Protein AF-0000000071071431 (afdb_homodimer)

Sequence (238 aa):
MAAQGVHSCQFEVFGRVHGVNFRRHTLRKARILGLRGWCMNSGRGTVKGYIEGRPAEMDVMKEWLRTTGSPLSSIEKVQFSAQRERDRYGYANFHIKPDPHEKRPVHEGLASSSSHNGSMAAQGVHSCQFEVFGRVHGVNFRRHTLRKARILGLRGWCMNSGRGTVKGYIEGRPAEMDVMKEWLRTTGSPLSSIEKVQFSAQRERDRYGYANFHIKPDPHEKRPVHEGLASSSSHNGS

Radius of gyration: 23.56 Å; Cα contacts (8 Å, |Δi|>4): 501; chains: 2; bounding box: 39×96×46 Å

Foldseek 3Di:
DQPQFKKKKKKKWDFQQPPQCQQVVLQVLCVVLVWAWEWEDEPVNIIIIMIMDGPVSVVVSVVCSAPPGGPPTDTPGMDMDDMDTDPDDPGPHYYYDYYDPDPDPPPPPPPPPPPPPPD/DQPQFKKKKKKKWDFQQPPQCQQVVLQVLCVVLVWAWEWEDEPVNIIIIMIMDGPVSVVVSVVCSAPPGGPPTDTPGMDMDDMDTDRDDPGPHYYYDYYDPDPPPPPPPPPPPPPPPPD

Solvent-accessible surface area (backbone atoms only — not comparable to full-atom values): 13272 Å² total; per-residue (Å²): 122,73,70,82,48,34,29,33,34,39,38,37,40,36,13,22,48,52,77,32,58,30,66,59,46,50,46,53,53,31,53,76,57,63,29,20,34,34,34,28,52,42,63,59,25,29,38,34,34,36,42,34,31,43,55,70,49,47,52,52,48,53,49,37,63,57,71,56,69,20,89,73,29,36,71,70,47,62,47,68,51,75,75,40,82,39,96,58,82,92,48,94,48,54,44,80,50,80,57,65,80,66,82,48,74,76,72,74,71,80,72,76,73,78,76,75,74,80,120,123,72,71,81,47,33,30,33,35,40,39,37,40,34,12,23,46,52,76,33,58,31,66,60,45,50,45,53,52,32,53,77,57,63,30,22,33,35,34,30,50,42,61,59,26,28,38,34,36,37,42,34,30,43,53,69,47,47,52,51,48,53,50,38,62,57,70,57,68,20,87,74,30,36,69,71,48,63,48,67,50,76,75,39,83,40,96,57,82,93,48,93,47,56,46,79,49,80,57,66,80,65,82,50,74,75,73,73,71,80,73,78,76,76,76,76,74,79,120

Organism: Drosophila erecta (NCBI:txid7220)

Nearest PDB structures (foldseek):
  6cbu-assembly1_A  TM=9.840E-01  e=1.676E-13  Homo sapiens
  2vh7-assembly1_A  TM=9.986E-01  e=3.597E-13  Homo sapiens
  3toq-assembly1_A  TM=9.893E-01  e=2.304E-13  Homo sapiens
  2acy-assembly1_A  TM=9.682E-01  e=2.162E-13  Bos taurus
  2w4c-assembly1_A  TM=9.967E-01  e=8.227E-13  Homo sapiens

InterPro domains:
  IPR001792 Acylphosphatase-like domain [PF00708] (9-96)
  IPR001792 Acylphosphatase-like domain [PS51160] (8-98)
  IPR017968 Acylphosphatase, conserved site [PS00151] (37-53)
  IPR020456 Acylphosphatase [PR00112] (8-23)
  IPR020456 Acylphosphatase [PR00112] (29-54)
  IPR020456 Acylphosphatase [PR00112] (64-84)
  IPR020456 Acylphosphatase [PTHR10029] (2-97)
  IPR036046 Acylphosphatase-like domain superfamily [SSF54975] (5-97)

Secondary structure (DSSP, 8-state):
----SEEEEEEEEEEE-SSS-HHHHHHHHHHHHT-EEEEEE-TTS-EEEEEEE-HHHHHHHHHHHHHT-STT-EEEEEEEPPPEEESS-S-SSEEEPPPP-------------------/----SEEEEEEEEEEE-SSS-HHHHHHHHHHHHT-EEEEEE-TTS-EEEEEEE-HHHHHHHHHHHHHT-STT-EEEEEEEPPPEEESS-S-SSEEEPPP--------------------

pLDDT: mean 86.41, std 21.93, range [27.31, 98.94]

Structure (mmCIF, N/CA/C/O backbone):
data_AF-0000000071071431-model_v1
#
loop_
_entity.id
_entity.type
_entity.pdbx_description
1 polymer acylphosphatase
#
loop_
_atom_site.group_PDB
_atom_site.id
_atom_site.type_symbol
_atom_site.label_atom_id
_atom_site.label_alt_id
_atom_site.label_comp_id
_atom_site.label_asym_id
_atom_site.label_entity_id
_atom_site.label_seq_id
_atom_site.pdbx_PDB_ins_code
_atom_site.Cartn_x
_atom_site.Cartn_y
_atom_site.Cartn_z
_atom_site.occupancy
_atom_site.B_iso_or_equiv
_atom_site.auth_seq_id
_atom_site.auth_comp_id
_atom_site.auth_asym_id
_atom_site.auth_atom_id
_atom_site.pdbx_PDB_model_num
ATOM 1 N N . MET A 1 1 ? -13.477 36.438 14.117 1 39.72 1 MET A N 1
ATOM 2 C CA . MET A 1 1 ? -12.047 36.156 14.234 1 39.72 1 MET A CA 1
ATOM 3 C C . MET A 1 1 ? -11.734 34.75 13.742 1 39.72 1 MET A C 1
ATOM 5 O O . MET A 1 1 ? -12.523 33.812 13.961 1 39.72 1 MET A O 1
ATOM 9 N N . ALA A 1 2 ? -11.102 34.562 12.672 1 50.97 2 ALA A N 1
ATOM 10 C CA . ALA A 1 2 ? -10.742 33.219 12.25 1 50.97 2 ALA A CA 1
ATOM 11 C C . ALA A 1 2 ? -10.43 32.344 13.445 1 50.97 2 ALA A C 1
ATOM 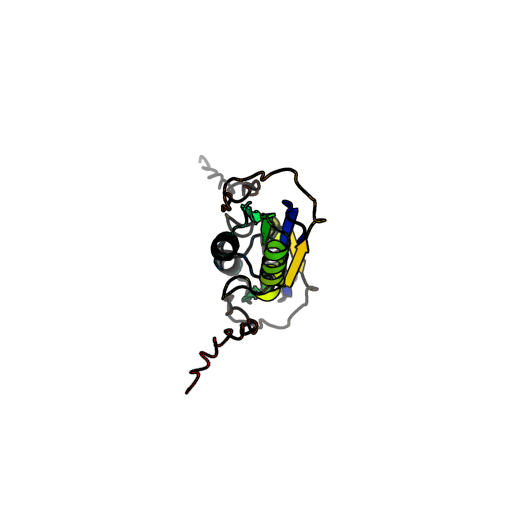13 O O . ALA A 1 2 ? -9.945 32.812 14.469 1 50.97 2 ALA A O 1
ATOM 14 N N . ALA A 1 3 ? -11.211 31.359 13.57 1 57.88 3 ALA A N 1
ATOM 15 C CA . ALA A 1 3 ? -10.93 30.531 14.742 1 57.88 3 ALA A CA 1
ATOM 16 C C . ALA A 1 3 ? -9.43 30.438 15 1 57.88 3 ALA A C 1
ATOM 18 O O . ALA A 1 3 ? -8.664 30.094 14.094 1 57.88 3 ALA A O 1
ATOM 19 N N . GLN A 1 4 ? -8.828 31.234 15.805 1 72.06 4 GLN A N 1
ATOM 20 C CA . GLN A 1 4 ? -7.414 31.484 16.062 1 72.06 4 GLN A CA 1
ATOM 21 C C . GLN A 1 4 ? -6.805 30.375 16.922 1 72.06 4 GLN A C 1
ATOM 23 O O . GLN A 1 4 ? -5.594 30.359 17.156 1 72.06 4 GLN A O 1
ATOM 28 N N . GLY A 1 5 ? -7.66 29.359 17.172 1 91.19 5 GLY A N 1
ATOM 29 C CA . GLY A 1 5 ? -7.07 28.391 18.094 1 91.19 5 GLY A CA 1
ATOM 30 C C . GLY A 1 5 ? -6.426 27.219 17.391 1 91.19 5 GLY A C 1
ATOM 31 O O . GLY A 1 5 ? -6.496 27.109 16.156 1 91.19 5 GLY A O 1
ATOM 32 N N . VAL A 1 6 ? -5.707 26.594 18.172 1 97.38 6 VAL A N 1
ATOM 33 C CA . VAL A 1 6 ? -5.047 25.391 17.656 1 97.38 6 VAL A CA 1
ATOM 34 C C . VAL A 1 6 ? -6.062 24.25 17.531 1 97.38 6 VAL A C 1
ATOM 36 O O . VAL A 1 6 ? -6.84 24 18.453 1 97.38 6 VAL A O 1
ATOM 39 N N . HIS A 1 7 ? -6.117 23.656 16.297 1 98.38 7 HIS A N 1
ATOM 40 C CA . HIS A 1 7 ? -6.938 22.469 16.047 1 98.38 7 HIS A CA 1
ATOM 41 C C . HIS A 1 7 ? -6.078 21.266 15.664 1 98.38 7 HIS A C 1
ATOM 43 O O . HIS A 1 7 ? -4.949 21.438 15.203 1 98.38 7 HIS A O 1
ATOM 49 N N . SER A 1 8 ? -6.68 20.094 15.922 1 98.75 8 SER A N 1
ATOM 50 C CA . SER A 1 8 ? -5.934 18.891 15.586 1 98.75 8 SER A CA 1
ATOM 51 C C . SER A 1 8 ? -6.852 17.797 15.039 1 98.75 8 SER A C 1
ATOM 53 O O . SER A 1 8 ? -8.055 17.812 15.305 1 98.75 8 SER A O 1
ATOM 55 N N . CYS A 1 9 ? -6.277 16.875 14.211 1 98.75 9 CYS A N 1
ATOM 56 C CA . CYS A 1 9 ? -6.949 15.641 13.82 1 98.75 9 CYS A CA 1
ATOM 57 C C . CYS A 1 9 ? -5.934 14.578 13.398 1 98.75 9 CYS A C 1
ATOM 59 O O . CYS A 1 9 ? -4.77 14.898 13.148 1 98.75 9 CYS A O 1
ATOM 61 N N . GLN A 1 10 ? -6.41 13.383 13.414 1 98.88 10 GLN A N 1
ATOM 62 C CA . GLN A 1 10 ? -5.672 12.281 12.812 1 98.88 10 GLN A CA 1
ATOM 63 C C . GLN A 1 10 ? -6.125 12.031 11.375 1 98.88 10 GLN A C 1
ATOM 65 O O . GLN A 1 10 ? -7.254 12.359 11.016 1 98.88 10 GLN A O 1
ATOM 70 N N . PHE A 1 11 ? -5.16 11.469 10.609 1 98.94 11 PHE A N 1
ATOM 71 C CA . PHE A 1 11 ? -5.535 11.094 9.25 1 98.94 11 PHE A CA 1
ATOM 72 C C . PHE A 1 11 ? -4.938 9.742 8.875 1 98.94 11 PHE A C 1
ATOM 74 O O . PHE A 1 11 ? -3.957 9.305 9.484 1 98.94 11 PHE A O 1
ATOM 81 N N . GLU A 1 12 ? -5.574 9.117 7.867 1 98.69 12 GLU A N 1
ATOM 82 C CA . GLU A 1 12 ? -5.059 7.918 7.219 1 98.69 12 GLU A CA 1
ATOM 83 C C . GLU A 1 12 ? -5.344 7.93 5.723 1 98.69 12 GLU A C 1
ATOM 85 O O . GLU A 1 12 ? -6.492 8.086 5.301 1 98.69 12 GLU A O 1
ATOM 90 N N . VAL A 1 13 ? -4.273 7.754 4.988 1 98.25 13 VAL A N 1
ATOM 91 C CA . VAL A 1 13 ? -4.359 7.816 3.533 1 98.25 13 VAL A CA 1
ATOM 92 C C . VAL A 1 13 ? -4.234 6.414 2.947 1 98.25 13 VAL A C 1
ATOM 94 O O . VAL A 1 13 ? -3.283 5.688 3.25 1 98.25 13 VAL A O 1
ATOM 97 N N . PHE A 1 14 ? -5.199 6.074 2.115 1 96.31 14 PHE A N 1
ATOM 98 C CA . PHE A 1 14 ? -5.238 4.777 1.451 1 96.31 14 PHE A CA 1
ATOM 99 C C . PHE A 1 14 ? -4.941 4.918 -0.037 1 96.31 14 PHE A C 1
ATOM 101 O O . PHE A 1 14 ? -5.316 5.918 -0.657 1 96.31 14 PHE A O 1
ATOM 108 N N . GLY A 1 15 ? -4.398 3.814 -0.623 1 94.69 15 GLY A N 1
ATOM 109 C CA . GLY A 1 15 ? -4.047 3.811 -2.033 1 94.69 15 GLY A CA 1
ATOM 110 C C . GLY A 1 15 ? -2.6 3.422 -2.283 1 94.69 15 GLY A C 1
ATOM 111 O O . GLY A 1 15 ? -1.993 2.715 -1.476 1 94.69 15 GLY A O 1
ATOM 112 N N . ARG A 1 16 ? -2.068 3.768 -3.43 1 93.31 16 ARG A N 1
ATOM 113 C CA . ARG A 1 16 ? -0.634 3.68 -3.684 1 93.31 16 ARG A CA 1
ATOM 114 C C . ARG A 1 16 ? 0.111 4.84 -3.029 1 93.31 16 ARG A C 1
ATOM 116 O O . ARG A 1 16 ? 0.346 5.871 -3.664 1 93.31 16 ARG A O 1
ATOM 123 N N . VAL A 1 17 ? 0.508 4.578 -1.788 1 95.44 17 VAL A N 1
ATOM 124 C CA . VAL A 1 17 ? 1.099 5.664 -1.013 1 95.44 17 VAL A CA 1
ATOM 125 C C . VAL A 1 17 ? 2.393 5.188 -0.356 1 95.44 17 VAL A C 1
ATOM 127 O O . VAL A 1 17 ? 3.07 5.957 0.328 1 95.44 17 VAL A O 1
ATOM 130 N N . HIS A 1 18 ? 2.705 3.951 -0.504 1 91.56 18 HIS A N 1
ATOM 131 C CA . HIS A 1 18 ? 4.012 3.424 -0.137 1 91.56 18 HIS A CA 1
ATOM 132 C C . HIS A 1 18 ? 4.949 3.389 -1.34 1 91.56 18 HIS A C 1
ATOM 134 O O . HIS A 1 18 ? 4.512 3.139 -2.467 1 91.56 18 HIS A O 1
ATOM 140 N N . GLY A 1 19 ? 6.207 3.604 -0.989 1 88.69 19 GLY A N 1
ATOM 141 C CA . GLY A 1 19 ? 7.203 3.51 -2.045 1 88.69 19 GLY A CA 1
ATOM 142 C C . GLY A 1 19 ? 7.156 4.676 -3.014 1 88.69 19 GLY A C 1
ATOM 143 O O . GLY A 1 19 ? 7.758 4.621 -4.09 1 88.69 19 GLY A O 1
ATOM 144 N N . VAL A 1 20 ? 6.402 5.695 -2.705 1 93 20 VAL A N 1
ATOM 145 C CA . VAL A 1 20 ? 6.234 6.809 -3.633 1 93 20 VAL A CA 1
ATOM 146 C C . VAL A 1 20 ? 6.555 8.125 -2.93 1 93 20 VAL A C 1
ATOM 148 O O . VAL A 1 20 ? 6 9.172 -3.268 1 93 20 VAL A O 1
ATOM 151 N N . ASN A 1 21 ? 7.316 8.117 -1.866 1 96.06 21 ASN A N 1
ATOM 152 C CA . ASN A 1 21 ? 7.801 9.258 -1.102 1 96.06 21 ASN A CA 1
ATOM 153 C C . ASN A 1 21 ? 6.645 10.086 -0.542 1 96.06 21 ASN A C 1
ATOM 155 O O . ASN A 1 21 ? 6.754 11.312 -0.42 1 96.06 21 ASN A O 1
ATOM 159 N N . PHE A 1 22 ? 5.602 9.453 -0.179 1 98 22 PHE A N 1
ATOM 160 C CA . PHE A 1 22 ? 4.426 10.164 0.309 1 98 22 PHE A CA 1
ATOM 161 C C . PHE A 1 22 ? 4.734 10.891 1.613 1 98 22 PHE A C 1
ATOM 163 O O . PHE A 1 22 ? 4.328 12.039 1.802 1 98 22 PHE A O 1
ATOM 170 N N . ARG A 1 23 ? 5.43 10.312 2.49 1 98.5 23 ARG A N 1
ATOM 171 C CA . ARG A 1 23 ? 5.738 10.914 3.785 1 98.5 23 ARG A CA 1
ATOM 172 C C . ARG A 1 23 ? 6.609 12.148 3.623 1 98.5 23 ARG A C 1
ATOM 174 O O . ARG A 1 23 ? 6.406 13.156 4.309 1 98.5 23 ARG A O 1
ATOM 181 N N . ARG A 1 24 ? 7.508 12.086 2.764 1 98.56 24 ARG A N 1
ATOM 182 C CA . ARG A 1 24 ? 8.383 13.234 2.533 1 98.56 24 ARG A CA 1
ATOM 183 C C . ARG A 1 24 ? 7.594 14.422 1.982 1 98.56 24 ARG A C 1
ATOM 185 O O . ARG A 1 24 ? 7.809 15.562 2.396 1 98.56 24 ARG A O 1
ATOM 192 N N . HIS A 1 25 ? 6.727 14.211 1.078 1 98.88 25 HIS A N 1
ATOM 193 C CA . HIS A 1 25 ? 5.914 15.281 0.52 1 98.88 25 HIS A CA 1
ATOM 194 C C . HIS A 1 25 ? 4.93 15.82 1.552 1 98.88 25 HIS A C 1
ATOM 196 O O . HIS A 1 25 ? 4.629 17.016 1.563 1 98.88 25 HIS A O 1
ATOM 202 N N . THR A 1 26 ? 4.414 14.93 2.4 1 98.94 26 THR A N 1
ATOM 203 C CA . THR A 1 26 ? 3.547 15.367 3.49 1 98.94 26 THR A CA 1
ATOM 204 C C . THR A 1 26 ? 4.305 16.281 4.453 1 98.94 26 THR A C 1
ATOM 206 O O . THR A 1 26 ? 3.785 17.312 4.871 1 98.94 26 THR A O 1
ATOM 209 N N . LEU A 1 27 ? 5.508 15.906 4.785 1 98.94 27 LEU A N 1
ATOM 210 C CA . LEU A 1 27 ? 6.367 16.734 5.621 1 98.94 27 LEU A CA 1
ATOM 211 C C . LEU A 1 27 ? 6.57 18.109 5 1 98.94 27 LEU A C 1
ATOM 213 O O . LEU A 1 27 ? 6.398 19.141 5.668 1 98.94 27 LEU A O 1
ATOM 217 N N . ARG A 1 28 ? 6.91 18.172 3.783 1 98.88 28 ARG A N 1
ATOM 218 C CA . ARG A 1 28 ? 7.141 19.438 3.096 1 98.88 28 ARG A CA 1
ATOM 219 C C . ARG A 1 28 ? 5.887 20.312 3.109 1 98.88 28 ARG A C 1
ATOM 221 O O . ARG A 1 28 ? 5.949 21.5 3.414 1 98.88 28 ARG A O 1
ATOM 228 N N . LYS A 1 29 ? 4.742 19.703 2.777 1 98.88 29 LYS A N 1
ATOM 229 C CA . LYS A 1 29 ? 3.486 20.453 2.76 1 98.88 29 LYS A CA 1
ATOM 230 C C . LYS A 1 29 ? 3.139 20.969 4.152 1 98.88 29 LYS A C 1
ATOM 232 O O . LYS A 1 29 ? 2.717 22.125 4.301 1 98.88 29 LYS A O 1
ATOM 237 N N . ALA A 1 30 ? 3.316 20.156 5.133 1 98.94 30 ALA A N 1
ATOM 238 C CA . ALA A 1 30 ? 3.041 20.562 6.512 1 98.94 30 ALA A CA 1
ATOM 239 C C . ALA A 1 30 ? 3.924 21.734 6.926 1 98.94 30 ALA A C 1
ATOM 241 O O . ALA A 1 30 ? 3.451 22.688 7.555 1 98.94 30 ALA A O 1
ATOM 242 N N . ARG A 1 31 ? 5.113 21.703 6.543 1 98.81 31 ARG A N 1
ATOM 243 C CA . ARG A 1 31 ? 6.055 22.766 6.883 1 98.81 31 ARG A CA 1
ATOM 244 C C . ARG A 1 31 ? 5.676 24.078 6.195 1 98.81 31 ARG A C 1
ATOM 246 O O . ARG A 1 31 ? 5.703 25.141 6.816 1 98.81 31 ARG A O 1
ATOM 253 N N . ILE A 1 32 ? 5.355 24.016 4.98 1 98.81 32 ILE A N 1
ATOM 254 C CA . ILE A 1 32 ? 4.941 25.188 4.219 1 98.81 32 ILE A CA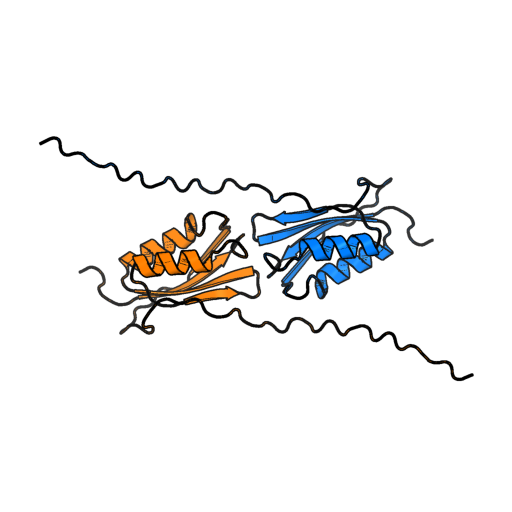 1
ATOM 255 C C . ILE A 1 32 ? 3.729 25.844 4.883 1 98.81 32 ILE A C 1
ATOM 257 O O . ILE A 1 32 ? 3.617 27.062 4.926 1 98.81 32 ILE A O 1
ATOM 261 N N . LEU A 1 33 ? 2.895 25.016 5.441 1 98.69 33 LEU A N 1
ATOM 262 C CA . LEU A 1 33 ? 1.646 25.5 6.016 1 98.69 33 LEU A CA 1
ATOM 263 C C . LEU A 1 33 ? 1.833 25.875 7.484 1 98.69 33 LEU A C 1
ATOM 265 O O . LEU A 1 33 ? 0.918 26.406 8.117 1 98.69 33 LEU A O 1
ATOM 269 N N . GLY A 1 34 ? 2.99 25.469 7.977 1 98.5 34 GLY A N 1
ATOM 270 C CA . GLY A 1 34 ? 3.248 25.75 9.383 1 98.5 34 GLY A CA 1
ATOM 271 C C . GLY A 1 34 ? 2.533 24.797 10.32 1 98.5 34 GLY A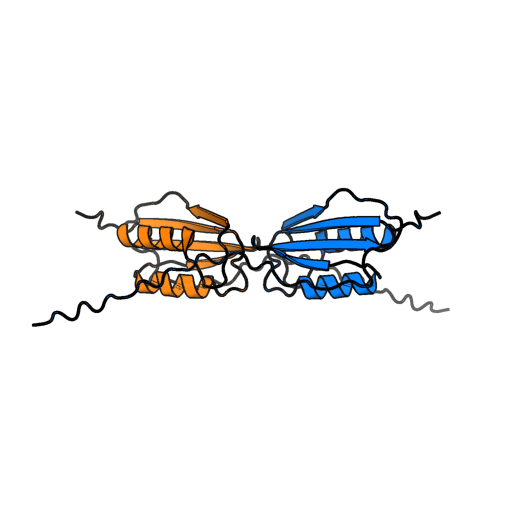 C 1
ATOM 272 O O . GLY A 1 34 ? 2.26 25.141 11.469 1 98.5 34 GLY A O 1
ATOM 273 N N . LEU A 1 35 ? 2.154 23.672 9.844 1 98.81 35 LEU A N 1
ATOM 274 C CA . LEU A 1 35 ? 1.504 22.672 10.672 1 98.81 35 LEU A CA 1
ATOM 275 C C . LEU A 1 35 ? 2.533 21.844 11.445 1 98.81 35 LEU A C 1
ATOM 277 O O . LEU A 1 35 ? 3.686 21.734 11.016 1 98.81 35 LEU A O 1
ATOM 281 N N . ARG A 1 36 ? 2.074 21.328 12.594 1 98.88 36 ARG A N 1
ATOM 282 C CA . ARG A 1 36 ? 2.883 20.422 13.406 1 98.88 36 ARG A CA 1
ATOM 283 C C . ARG A 1 36 ? 2.234 19.047 13.492 1 98.88 36 ARG A C 1
ATOM 285 O O . ARG A 1 36 ? 1.079 18.875 13.102 1 98.88 36 ARG A O 1
ATOM 292 N N . GLY A 1 37 ? 3.02 18.094 14.008 1 98.88 37 GLY A N 1
ATOM 293 C CA . GLY A 1 37 ? 2.529 16.719 14.078 1 98.88 37 GLY A CA 1
ATOM 294 C C . GLY A 1 37 ? 3.467 15.719 13.438 1 98.88 37 GLY A C 1
ATOM 295 O O . GLY A 1 37 ? 4.688 15.828 13.57 1 98.88 37 GLY A O 1
ATOM 296 N N . TRP A 1 38 ? 2.863 14.578 12.836 1 98.94 38 TRP A N 1
ATOM 297 C CA . TRP A 1 38 ? 3.699 13.516 12.289 1 98.94 38 TRP A CA 1
ATOM 298 C C . TRP A 1 38 ? 2.918 12.664 11.305 1 98.94 38 TRP A C 1
ATOM 300 O O . TRP A 1 38 ? 1.686 12.703 11.273 1 98.94 38 TRP A O 1
ATOM 310 N N . CYS A 1 39 ? 3.65 11.977 10.523 1 98.81 39 CYS A N 1
ATOM 311 C CA . CYS A 1 39 ? 3.084 10.891 9.734 1 98.81 39 CYS A CA 1
ATOM 312 C C . CYS A 1 39 ? 4.02 9.688 9.711 1 98.81 39 CYS A C 1
ATOM 314 O O . CYS A 1 39 ? 5.195 9.805 10.062 1 98.81 39 CYS A O 1
ATOM 316 N N . MET A 1 40 ? 3.512 8.578 9.312 1 97.31 40 MET A N 1
ATOM 317 C CA . MET A 1 40 ? 4.254 7.324 9.227 1 97.31 40 MET A CA 1
ATOM 318 C C . MET A 1 40 ? 3.559 6.344 8.281 1 97.31 40 MET A C 1
ATOM 320 O O . MET A 1 40 ? 2.369 6.492 7.996 1 97.31 40 MET A O 1
ATOM 324 N N . ASN A 1 41 ? 4.328 5.395 7.883 1 94.62 41 ASN A N 1
ATOM 325 C CA . ASN A 1 41 ? 3.701 4.242 7.242 1 94.62 41 ASN A CA 1
ATOM 326 C C . ASN A 1 41 ? 3.027 3.332 8.266 1 94.62 41 ASN A C 1
ATOM 328 O O . ASN A 1 41 ? 3.566 3.102 9.352 1 94.62 41 ASN A O 1
ATOM 332 N N . SER A 1 42 ? 1.872 2.904 7.848 1 92.31 42 SER A N 1
ATOM 333 C CA . SER A 1 42 ? 1.22 1.913 8.695 1 92.31 42 SER A CA 1
ATOM 334 C C . SER A 1 42 ? 1.571 0.494 8.258 1 92.31 42 SER A C 1
ATOM 336 O O . SER A 1 42 ? 2.057 0.283 7.148 1 92.31 42 SER A O 1
ATOM 338 N N . GLY A 1 43 ? 1.32 -0.446 9.047 1 87.62 43 GLY A N 1
ATOM 339 C CA . GLY A 1 43 ? 1.55 -1.848 8.742 1 87.62 43 GLY A CA 1
ATOM 340 C C . GLY A 1 43 ? 0.573 -2.402 7.719 1 87.62 43 GLY A C 1
ATOM 341 O O . GLY A 1 43 ? 0.764 -3.506 7.207 1 87.62 43 GLY A O 1
ATOM 342 N N . ARG A 1 44 ? -0.381 -1.615 7.316 1 88.5 44 ARG A N 1
ATOM 343 C CA . ARG A 1 44 ? -1.425 -2.096 6.418 1 88.5 44 ARG A CA 1
ATOM 344 C C . ARG A 1 44 ? -1.275 -1.483 5.031 1 88.5 44 ARG A C 1
ATOM 346 O O . ARG A 1 44 ? -2.205 -1.53 4.223 1 88.5 44 ARG A O 1
ATOM 353 N N . GLY A 1 45 ? -0.226 -0.803 4.789 1 90.94 45 GLY A N 1
ATOM 354 C CA . GLY A 1 45 ? 0.011 -0.241 3.471 1 90.94 45 GLY A CA 1
ATOM 355 C C . GLY A 1 45 ? -0.576 1.148 3.299 1 90.94 45 GLY A C 1
ATOM 356 O O . GLY A 1 45 ? -0.814 1.593 2.176 1 90.94 45 GLY A O 1
ATOM 357 N N . THR A 1 46 ? -0.861 1.782 4.363 1 95.25 46 THR A N 1
ATOM 358 C CA . THR A 1 46 ? -1.384 3.145 4.344 1 95.25 46 THR A CA 1
ATOM 359 C C . THR A 1 46 ? -0.405 4.109 5.008 1 95.25 46 THR A C 1
ATOM 361 O O . THR A 1 46 ? 0.61 3.686 5.566 1 95.25 46 THR A O 1
ATOM 364 N N . VAL A 1 47 ? -0.657 5.355 4.828 1 97.38 47 VAL A N 1
ATOM 365 C CA . VAL A 1 47 ? 0.068 6.379 5.578 1 97.38 47 VAL A CA 1
ATOM 366 C C . VAL A 1 47 ? -0.849 6.992 6.633 1 97.38 47 VAL A C 1
ATOM 368 O O . VAL A 1 47 ? -1.955 7.438 6.32 1 97.38 47 VAL A O 1
ATOM 371 N N . LYS A 1 48 ? -0.389 6.965 7.871 1 98.25 48 LYS A N 1
ATOM 372 C CA . LYS A 1 48 ? -1.106 7.59 8.977 1 98.25 48 LYS A CA 1
ATOM 373 C C . LYS A 1 48 ? -0.381 8.836 9.469 1 98.25 48 LYS A C 1
ATOM 375 O O . LYS A 1 48 ? 0.815 9.008 9.227 1 98.25 48 LYS A O 1
ATOM 380 N N . GLY A 1 49 ? -1.276 9.695 10.172 1 98.75 49 GLY A N 1
ATOM 381 C CA . GLY A 1 49 ? -0.616 10.852 10.75 1 98.75 49 GLY A CA 1
ATOM 382 C C . GLY A 1 49 ? -1.519 11.664 11.656 1 98.75 49 GLY A C 1
ATOM 383 O O . GLY A 1 49 ? -2.674 11.297 11.883 1 98.75 49 GLY A O 1
ATOM 384 N N . TYR A 1 50 ? -0.893 12.664 12.227 1 98.88 50 TYR A N 1
ATOM 385 C CA . TYR A 1 50 ? -1.473 13.68 13.102 1 98.88 50 TYR A CA 1
ATOM 386 C C . TYR A 1 50 ? -1.031 15.078 12.688 1 98.88 50 TYR A C 1
ATOM 388 O O . TYR A 1 50 ? 0.148 15.305 12.414 1 98.88 50 TYR A O 1
ATOM 396 N N . ILE A 1 51 ? -2.031 15.922 12.602 1 98.94 51 ILE A N 1
ATOM 397 C CA . ILE A 1 51 ? -1.69 17.312 12.305 1 98.94 51 ILE A CA 1
ATOM 398 C C . ILE A 1 51 ? -2.357 18.234 13.328 1 98.94 51 ILE A C 1
ATOM 400 O O . ILE A 1 51 ? -3.451 17.938 13.812 1 98.94 51 ILE A O 1
ATOM 404 N N . GLU A 1 52 ? -1.782 19.328 13.578 1 98.88 52 GLU A N 1
ATOM 405 C CA . GLU A 1 52 ? -2.338 20.406 14.391 1 98.88 52 GLU A CA 1
ATOM 406 C C . GLU A 1 52 ? -1.877 21.781 13.891 1 98.88 52 GLU A C 1
ATOM 408 O O . GLU A 1 52 ? -0.752 21.922 13.406 1 98.88 52 GLU A O 1
ATOM 413 N N . GLY A 1 53 ? -2.74 22.797 13.992 1 98.56 53 GLY A N 1
ATOM 414 C CA . GLY A 1 53 ? -2.484 24.156 13.547 1 98.56 53 GLY A CA 1
ATOM 415 C C . GLY A 1 53 ? -3.748 24.984 13.391 1 98.56 53 GLY A C 1
ATOM 416 O O . GLY A 1 53 ? -4.785 24.656 13.977 1 98.56 53 GLY A O 1
ATOM 417 N N . ARG A 1 54 ? -3.639 26.062 12.719 1 97.31 54 ARG A N 1
ATOM 418 C CA . ARG A 1 54 ? -4.785 26.953 12.508 1 97.31 54 ARG A CA 1
ATOM 419 C C . ARG A 1 54 ? -5.789 26.312 11.555 1 97.31 54 ARG A C 1
ATOM 421 O O . ARG A 1 54 ? -5.406 25.609 10.617 1 97.31 54 ARG A O 1
ATOM 428 N N . PRO A 1 55 ? -6.984 26.562 11.75 1 97.19 55 PRO A N 1
ATOM 429 C CA . PRO A 1 55 ? -8.047 25.922 10.969 1 97.19 55 PRO A CA 1
ATOM 430 C C . PRO A 1 55 ? -7.855 26.094 9.469 1 97.19 55 PRO A C 1
ATOM 432 O O . PRO A 1 55 ? -8.078 25.141 8.703 1 97.19 55 PRO A O 1
ATOM 435 N N . ALA A 1 56 ? -7.465 27.203 9.031 1 97.81 56 ALA A N 1
ATOM 436 C CA . ALA A 1 56 ? -7.32 27.438 7.598 1 97.81 56 ALA A CA 1
ATOM 437 C C . ALA A 1 56 ? -6.246 26.547 6.996 1 97.81 56 ALA A C 1
ATOM 439 O O . ALA A 1 56 ? -6.43 25.984 5.914 1 97.81 56 ALA A O 1
ATOM 440 N N . GLU A 1 57 ? -5.145 26.5 7.672 1 98.5 57 GLU A N 1
ATOM 441 C CA . GLU A 1 57 ? -4.051 25.656 7.211 1 98.5 57 GLU A CA 1
ATOM 442 C C . GLU A 1 57 ? -4.422 24.172 7.301 1 98.5 57 GLU A C 1
ATOM 444 O O . GLU A 1 57 ? -4.012 23.375 6.453 1 98.5 57 GLU A O 1
ATOM 449 N N . MET A 1 58 ? -5.156 23.828 8.312 1 98.69 58 MET A N 1
ATOM 450 C CA . MET A 1 58 ? -5.668 22.469 8.43 1 98.69 58 MET A CA 1
ATOM 451 C C . MET A 1 58 ? -6.512 22.109 7.211 1 98.69 58 MET A C 1
ATOM 453 O O . MET A 1 58 ? -6.383 21 6.672 1 98.69 58 MET A O 1
ATOM 457 N N . ASP A 1 59 ? -7.332 23 6.844 1 98.31 59 ASP A N 1
ATOM 458 C CA . ASP A 1 59 ? -8.211 22.734 5.711 1 98.31 59 ASP A CA 1
ATOM 459 C C . ASP A 1 59 ? -7.414 22.531 4.426 1 98.31 59 ASP A C 1
ATOM 461 O O . ASP A 1 59 ? -7.723 21.656 3.625 1 98.31 59 ASP A O 1
ATOM 465 N N . VAL A 1 60 ? -6.422 23.297 4.254 1 98.81 60 VAL A N 1
ATOM 466 C CA . VAL A 1 60 ? -5.57 23.188 3.076 1 98.81 60 VAL A CA 1
ATOM 467 C C . VAL A 1 60 ? -4.871 21.828 3.074 1 98.81 60 VAL A C 1
ATOM 469 O O . VAL A 1 60 ? -4.832 21.141 2.049 1 98.81 60 VAL A O 1
ATOM 472 N N . MET A 1 61 ? -4.395 21.422 4.172 1 98.88 61 MET A N 1
ATOM 473 C CA . MET A 1 61 ? -3.703 20.141 4.273 1 98.88 61 MET A CA 1
ATOM 474 C C . MET A 1 61 ? -4.656 18.984 3.996 1 98.88 61 MET A C 1
ATOM 476 O O . MET A 1 61 ? -4.312 18.047 3.273 1 98.88 61 MET A O 1
ATOM 480 N N . LYS A 1 62 ? -5.777 19.078 4.598 1 98.88 62 LYS A N 1
ATOM 481 C CA . LYS A 1 62 ? -6.75 18.016 4.391 1 98.88 62 LYS A CA 1
ATOM 482 C C . LYS A 1 62 ? -7.09 17.859 2.91 1 98.88 62 LYS A C 1
ATOM 484 O O . LYS A 1 62 ? -7.195 16.734 2.4 1 98.88 62 LYS A O 1
ATOM 489 N N . GLU A 1 63 ? -7.273 18.969 2.279 1 98.81 63 GLU A N 1
ATOM 490 C CA . GLU A 1 63 ? -7.555 18.922 0.849 1 98.81 63 GLU A CA 1
ATOM 491 C C . GLU A 1 63 ? -6.375 18.344 0.07 1 98.81 63 GLU A C 1
ATOM 493 O O . GLU A 1 63 ? -6.559 17.531 -0.835 1 98.81 63 GLU A O 1
ATOM 498 N N . TRP A 1 64 ? -5.23 18.734 0.368 1 98.81 64 TRP A N 1
ATOM 499 C CA . TRP A 1 64 ? -4.02 18.234 -0.274 1 98.81 64 TRP A CA 1
ATOM 500 C C . TRP A 1 64 ? -3.887 16.734 -0.096 1 98.81 64 TRP A C 1
ATOM 502 O O . TRP A 1 64 ? -3.566 16.016 -1.045 1 98.81 64 TRP A O 1
ATOM 512 N N . LEU A 1 65 ? -4.18 16.219 1.15 1 98.81 65 LEU A N 1
ATOM 513 C CA . LEU A 1 65 ? -4.133 14.789 1.458 1 98.81 65 LEU A CA 1
ATOM 514 C C . LEU A 1 65 ? -5.18 14.023 0.658 1 98.81 65 LEU A C 1
ATOM 516 O O . LEU A 1 65 ? -4.98 12.859 0.323 1 98.81 65 LEU A O 1
ATOM 520 N N . ARG A 1 66 ? -6.242 14.672 0.324 1 98.38 66 ARG A N 1
ATOM 521 C CA . ARG A 1 66 ? -7.316 14.016 -0.414 1 98.38 66 ARG A CA 1
ATOM 522 C C . ARG A 1 66 ? -7.016 13.984 -1.908 1 98.38 66 ARG A C 1
ATOM 524 O O . ARG A 1 66 ? -7.41 13.047 -2.605 1 98.38 66 ARG A O 1
ATOM 531 N N . THR A 1 67 ? -6.266 15 -2.416 1 97.88 67 THR A N 1
ATOM 532 C CA . THR A 1 67 ? -6.371 15.203 -3.855 1 97.88 67 THR A CA 1
ATOM 533 C C . THR A 1 67 ? -4.988 15.242 -4.5 1 97.88 67 THR A C 1
ATOM 535 O O . THR A 1 67 ? -4.855 15.016 -5.707 1 97.88 67 THR A O 1
ATOM 538 N N . THR A 1 68 ? -3.945 15.594 -3.834 1 97.56 68 THR A N 1
ATOM 539 C CA . THR A 1 68 ? -2.643 15.891 -4.422 1 97.56 68 THR A CA 1
ATOM 540 C C . THR A 1 68 ? -1.609 14.852 -3.996 1 97.56 68 THR A C 1
ATOM 542 O O . THR A 1 68 ? -1.136 14.07 -4.82 1 97.56 68 THR A O 1
ATOM 545 N N . GLY A 1 69 ? -1.293 14.719 -2.766 1 97.94 69 GLY A N 1
ATOM 546 C CA . GLY A 1 69 ? -0.277 13.805 -2.27 1 97.94 69 GLY A CA 1
ATOM 547 C C . GLY A 1 69 ? 1.05 13.938 -2.992 1 97.94 69 GLY A C 1
ATOM 548 O O . GLY A 1 69 ? 1.443 15.039 -3.381 1 97.94 69 GLY A O 1
ATOM 549 N N . SER A 1 70 ? 1.835 12.844 -3.117 1 97.94 70 SER A N 1
ATOM 550 C CA . SER A 1 70 ? 3.098 12.844 -3.848 1 97.94 70 SER A CA 1
ATOM 551 C C . SER A 1 70 ? 2.879 12.57 -5.332 1 97.94 70 SER A C 1
ATOM 553 O O . SER A 1 70 ? 1.838 12.039 -5.723 1 97.94 70 SER A O 1
ATOM 555 N N . PRO A 1 71 ? 3.859 12.938 -6.152 1 95.69 71 PRO A N 1
ATOM 556 C CA . PRO A 1 71 ? 3.682 12.898 -7.609 1 95.69 71 PRO A CA 1
ATOM 557 C C . PRO A 1 71 ? 3.297 11.508 -8.117 1 95.69 71 PRO A C 1
ATOM 559 O O . PRO A 1 71 ? 2.479 11.391 -9.031 1 95.69 71 PRO A O 1
ATOM 562 N N . LEU A 1 72 ? 3.826 10.469 -7.543 1 91.19 72 LEU A N 1
ATOM 563 C CA . LEU A 1 72 ? 3.59 9.125 -8.062 1 91.19 72 LEU A CA 1
ATOM 564 C C . LEU A 1 72 ? 2.52 8.406 -7.246 1 91.19 72 LEU A C 1
ATOM 566 O O . LEU A 1 72 ? 2.309 7.203 -7.414 1 91.19 72 LEU A O 1
ATOM 570 N N . SER A 1 73 ? 1.887 9.094 -6.355 1 95.31 73 SER A N 1
ATOM 571 C CA . SER A 1 73 ? 0.86 8.477 -5.52 1 95.31 73 SER A CA 1
ATOM 572 C C . SER A 1 73 ? -0.474 8.398 -6.254 1 95.31 73 SER A C 1
ATOM 574 O O . SER A 1 73 ? -0.707 9.141 -7.211 1 95.31 73 SER A O 1
ATOM 576 N N . SER A 1 74 ? -1.263 7.461 -5.879 1 94.19 74 SER A N 1
ATOM 577 C CA . SER A 1 74 ? -2.682 7.363 -6.199 1 94.19 74 SER A CA 1
ATOM 578 C C . SER A 1 74 ? -3.523 7.195 -4.938 1 94.19 74 SER A C 1
ATOM 580 O O . SER A 1 74 ? -3.488 6.145 -4.297 1 94.19 74 SER A O 1
ATOM 582 N N . ILE A 1 75 ? -4.277 8.242 -4.586 1 96.69 75 ILE A N 1
ATOM 583 C CA . ILE A 1 75 ? -5.051 8.242 -3.352 1 96.69 75 ILE A CA 1
ATOM 584 C C . ILE A 1 75 ? -6.438 7.66 -3.613 1 96.69 75 ILE A C 1
ATOM 586 O O . ILE A 1 75 ? -7.207 8.203 -4.414 1 96.69 75 ILE A O 1
ATOM 590 N N . GLU A 1 76 ? -6.664 6.598 -2.955 1 95.25 76 GLU A N 1
ATOM 591 C CA . GLU A 1 76 ? -7.984 5.98 -3.025 1 95.25 76 GLU A CA 1
ATOM 592 C C . GLU A 1 76 ? -8.977 6.688 -2.105 1 95.25 76 GLU A C 1
ATOM 594 O O . GLU A 1 76 ? -10.109 6.977 -2.502 1 95.25 76 GLU A O 1
ATOM 599 N N . LYS A 1 77 ? -8.586 6.918 -0.898 1 97.25 77 LYS A N 1
ATOM 600 C CA . LYS A 1 77 ? -9.391 7.633 0.086 1 97.25 77 LYS A CA 1
ATOM 601 C C . LYS A 1 77 ? -8.539 8.125 1.25 1 97.25 77 LYS A C 1
ATOM 603 O O . LYS A 1 77 ? -7.41 7.66 1.433 1 97.25 77 LYS A O 1
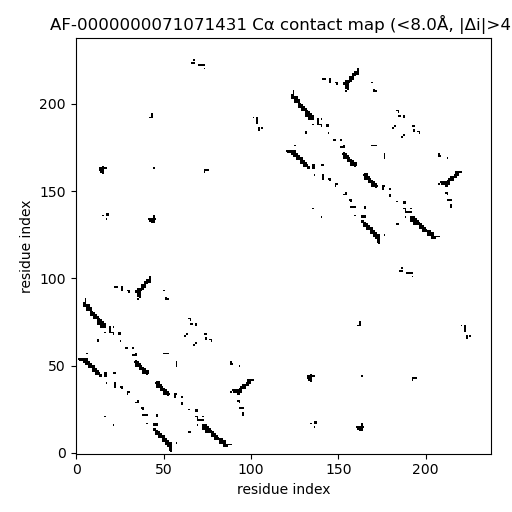ATOM 608 N N . VAL A 1 78 ? -9.141 9.086 1.958 1 98.69 78 VAL A N 1
ATOM 609 C CA . VAL A 1 78 ? -8.539 9.523 3.213 1 98.69 78 VAL A CA 1
ATOM 610 C C . VAL A 1 78 ? -9.586 9.5 4.324 1 98.69 78 VAL A C 1
ATOM 612 O O . VAL A 1 78 ? -10.734 9.883 4.109 1 98.69 78 VAL A O 1
ATOM 615 N N . GLN A 1 79 ? -9.172 9.047 5.441 1 98.69 79 GLN A N 1
ATOM 616 C CA . GLN A 1 79 ? -10 9.133 6.641 1 98.69 79 GLN A CA 1
ATOM 617 C C . GLN A 1 79 ? -9.422 10.125 7.645 1 98.69 79 GLN A C 1
ATOM 619 O O . GLN A 1 79 ? -8.219 10.117 7.91 1 98.69 79 GLN A O 1
ATOM 624 N N . PHE A 1 80 ? -10.32 11.016 8.18 1 98.81 80 PHE A N 1
ATOM 625 C CA . PHE A 1 80 ? -9.953 11.945 9.242 1 98.81 80 PHE A CA 1
ATOM 626 C C . PHE A 1 80 ? -10.75 11.664 10.508 1 98.81 80 PHE A C 1
ATOM 628 O O . PHE A 1 80 ? -11.938 11.359 10.445 1 98.81 80 PHE A O 1
ATOM 635 N N . SER A 1 81 ? -10.047 11.773 11.625 1 98.81 81 SER A N 1
ATOM 636 C CA . SER A 1 81 ? -10.797 11.82 12.875 1 98.81 81 SER A CA 1
ATOM 637 C C . SER A 1 81 ? -11.531 13.141 13.039 1 98.81 81 SER A C 1
ATOM 639 O O . SER A 1 81 ? -11.297 14.086 12.281 1 98.81 81 SER A O 1
ATOM 641 N N . ALA A 1 82 ? -12.375 13.156 14.008 1 98 82 ALA A N 1
ATOM 642 C CA . ALA A 1 82 ? -12.992 14.438 14.336 1 98 82 ALA A CA 1
ATOM 643 C C . ALA A 1 82 ? -11.93 15.484 14.688 1 98 82 ALA A C 1
ATOM 645 O O . ALA A 1 82 ? -10.961 15.18 15.383 1 98 82 ALA A O 1
ATOM 646 N N . GLN A 1 83 ? -12.195 16.641 14.164 1 97.19 83 GLN A N 1
ATOM 647 C CA . GLN A 1 83 ? -11.305 17.734 14.508 1 97.19 83 GLN A CA 1
ATOM 648 C C . GLN A 1 83 ? -11.555 18.234 15.93 1 97.19 83 GLN A C 1
ATOM 650 O O . GLN A 1 83 ? -12.703 18.406 16.344 1 97.19 83 GLN A O 1
ATOM 655 N N . ARG A 1 84 ? -10.414 18.453 16.656 1 97.12 84 ARG A N 1
ATOM 656 C CA . ARG A 1 84 ? -10.523 18.906 18.031 1 97.12 84 ARG A CA 1
ATOM 657 C C . ARG A 1 84 ? -9.797 20.234 18.234 1 97.12 84 ARG A C 1
ATOM 659 O O . ARG A 1 84 ? -8.727 20.453 17.672 1 97.12 84 ARG A O 1
ATOM 666 N N . GLU A 1 85 ? -10.391 21.047 19.094 1 96.75 85 GLU A N 1
ATOM 667 C CA . GLU A 1 85 ? -9.68 22.25 19.531 1 96.75 85 GLU A CA 1
ATOM 668 C C . GLU A 1 85 ? -8.68 21.906 20.641 1 96.75 85 GLU A C 1
ATOM 670 O O . GLU A 1 85 ? -8.984 21.125 21.531 1 96.75 85 GLU A O 1
ATOM 675 N N . ARG A 1 86 ? -7.492 22.578 20.5 1 96.38 86 ARG A N 1
ATOM 676 C CA . ARG A 1 86 ? -6.438 22.391 21.484 1 96.38 86 ARG A CA 1
ATOM 677 C C . ARG A 1 86 ? -6.086 23.703 22.188 1 96.38 86 ARG A C 1
ATOM 679 O O . ARG A 1 86 ? -6.199 24.766 21.578 1 96.38 86 ARG A O 1
ATOM 686 N N . ASP A 1 87 ? -5.633 23.594 23.375 1 94.25 87 ASP A N 1
ATOM 687 C CA . ASP A 1 87 ? -5.223 24.781 24.125 1 94.25 87 ASP A CA 1
ATOM 688 C C . ASP A 1 87 ? -3.861 25.281 23.656 1 94.25 87 ASP A C 1
ATOM 690 O O . ASP A 1 87 ? -3.576 26.484 23.734 1 94.25 87 ASP A O 1
ATOM 694 N N . ARG A 1 88 ? -3.09 24.344 23.266 1 95.38 88 ARG A N 1
ATOM 695 C CA . ARG A 1 88 ? -1.749 24.656 22.781 1 95.38 88 ARG A CA 1
ATOM 696 C C . ARG A 1 88 ? -1.252 23.578 21.828 1 95.38 88 ARG A C 1
ATOM 698 O O . ARG A 1 88 ? -1.833 22.5 21.734 1 95.38 88 ARG A O 1
ATOM 705 N N . TYR A 1 89 ? -0.161 23.891 21.203 1 96.94 89 TYR A N 1
ATOM 706 C CA . TYR A 1 89 ? 0.499 22.922 20.344 1 96.94 89 TYR A CA 1
ATOM 707 C C . TYR A 1 89 ? 1.093 21.781 21.156 1 96.94 89 TYR A C 1
ATOM 709 O O . TYR A 1 89 ? 1.663 22.016 22.234 1 96.94 89 TYR A O 1
ATOM 717 N N . GLY A 1 90 ? 0.889 20.578 20.609 1 97.81 90 GLY A N 1
ATOM 718 C CA . GLY A 1 90 ? 1.465 19.406 21.25 1 97.81 90 GLY A CA 1
ATOM 719 C C . GLY A 1 90 ? 2.814 19.016 20.672 1 97.81 90 GLY A C 1
ATOM 720 O O . GLY A 1 90 ? 3.543 18.219 21.266 1 97.81 90 GLY A O 1
ATOM 721 N N . TYR A 1 91 ? 3.154 19.578 19.531 1 98.38 91 TYR A N 1
ATOM 722 C CA . TYR A 1 91 ? 4.418 19.312 18.859 1 98.38 91 TYR A CA 1
ATOM 723 C C . TYR A 1 91 ? 5.129 20.594 18.484 1 98.38 91 TYR A C 1
ATOM 725 O O . TYR A 1 91 ? 4.488 21.625 18.25 1 98.38 91 TYR A O 1
ATOM 733 N N . ALA A 1 92 ? 6.43 20.5 18.391 1 98.25 92 ALA A N 1
ATOM 734 C CA . ALA A 1 92 ? 7.227 21.672 18.016 1 98.25 92 ALA A CA 1
ATOM 735 C C . ALA A 1 92 ? 7.297 21.828 16.5 1 98.25 92 ALA A C 1
ATOM 737 O O . ALA A 1 92 ? 7.418 22.938 15.984 1 98.25 92 ALA A O 1
ATOM 738 N N . ASN A 1 93 ? 7.277 20.734 15.852 1 98.5 93 ASN A N 1
ATOM 739 C CA . ASN A 1 93 ? 7.375 20.672 14.398 1 98.5 93 ASN A CA 1
ATOM 740 C C . ASN A 1 93 ? 6.656 19.453 13.836 1 98.5 93 ASN A C 1
ATOM 742 O O . ASN A 1 93 ? 6.098 18.656 14.594 1 98.5 93 ASN A O 1
ATOM 746 N N . PHE A 1 94 ? 6.555 19.422 12.516 1 98.88 94 PHE A N 1
ATOM 747 C CA . PHE A 1 94 ? 6.102 18.203 11.844 1 98.88 94 PHE A CA 1
ATOM 748 C C . PHE A 1 94 ? 7.277 17.266 11.57 1 98.88 94 PHE A C 1
ATOM 750 O O . PHE A 1 94 ? 8.344 17.719 11.148 1 98.88 94 PHE A O 1
ATOM 757 N N . HIS A 1 95 ? 7.109 15.906 11.781 1 98.75 95 HIS A N 1
ATOM 758 C CA . HIS A 1 95 ? 8.203 14.969 11.531 1 98.75 95 HIS A CA 1
ATOM 759 C C . HIS A 1 95 ? 7.68 13.625 11.047 1 98.75 95 HIS A C 1
ATOM 761 O O . HIS A 1 95 ? 6.488 13.328 11.195 1 98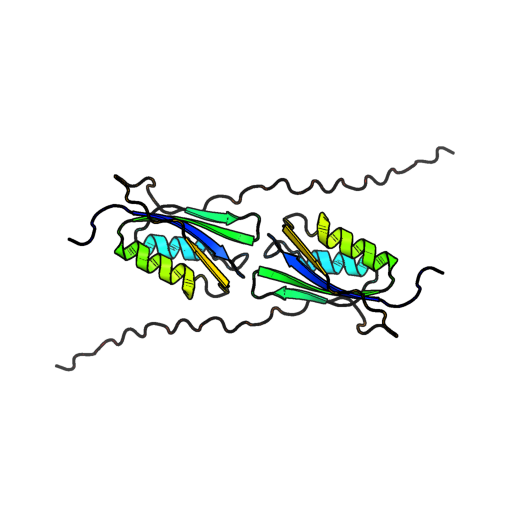.75 95 HIS A O 1
ATOM 767 N N . ILE A 1 96 ? 8.578 12.906 10.406 1 98.44 96 ILE A N 1
ATOM 768 C CA . ILE A 1 96 ? 8.258 11.539 9.992 1 98.44 96 ILE A CA 1
ATOM 769 C C . ILE A 1 96 ? 8.656 10.562 11.094 1 98.44 96 ILE A C 1
ATOM 771 O O . ILE A 1 96 ? 9.812 10.555 11.539 1 98.44 96 ILE A O 1
ATOM 775 N N . LYS A 1 97 ? 7.691 9.742 11.594 1 97.06 97 LYS A N 1
ATOM 776 C CA . LYS A 1 97 ? 7.957 8.719 12.609 1 97.06 97 LYS A CA 1
ATOM 777 C C . LYS A 1 97 ? 8.422 7.418 11.961 1 97.06 97 LYS A C 1
ATOM 779 O O . LYS A 1 97 ? 8.055 7.113 10.828 1 97.06 97 LYS A O 1
ATOM 784 N N . PRO A 1 98 ? 9.164 6.688 12.766 1 91.94 98 PRO A N 1
ATOM 785 C CA . PRO A 1 98 ? 9.508 5.352 12.273 1 91.94 98 PRO A CA 1
ATOM 786 C C . PRO A 1 98 ? 8.281 4.461 12.086 1 91.94 98 PRO A C 1
ATOM 788 O O . PRO A 1 98 ? 7.301 4.586 12.828 1 91.94 98 PRO A O 1
ATOM 791 N N . ASP A 1 99 ? 8.336 3.543 11.102 1 86.56 99 ASP A N 1
ATOM 792 C CA . ASP A 1 99 ? 7.254 2.598 10.828 1 86.56 99 ASP A CA 1
ATOM 793 C C . ASP A 1 99 ? 7.035 1.66 12.016 1 86.56 99 ASP A C 1
ATOM 795 O O . ASP A 1 99 ? 7.984 1.308 12.719 1 86.56 99 ASP A O 1
ATOM 799 N N . PRO A 1 100 ? 5.824 1.376 12.32 1 77.31 100 PRO A N 1
ATOM 800 C CA . PRO A 1 100 ? 5.605 0.42 13.406 1 77.31 100 PRO A CA 1
ATOM 801 C C . PRO A 1 100 ? 6.176 -0.962 13.102 1 77.31 100 PRO A C 1
ATOM 803 O O . PRO A 1 100 ? 6.211 -1.376 11.938 1 77.31 100 PRO A O 1
ATOM 806 N N . HIS A 1 101 ? 7.113 -1.499 13.781 1 66.19 101 HIS A N 1
ATOM 807 C CA . HIS A 1 101 ? 7.648 -2.84 13.578 1 66.19 101 HIS A CA 1
ATOM 808 C C . HIS A 1 101 ? 6.57 -3.9 13.766 1 66.19 101 HIS A C 1
ATOM 810 O O . HIS A 1 101 ? 5.984 -4.012 14.852 1 66.19 101 HIS A O 1
ATOM 816 N N . GLU A 1 102 ? 5.648 -4.027 12.922 1 56.72 102 GLU A N 1
ATOM 817 C CA . GLU A 1 102 ? 4.84 -5.223 13.156 1 56.72 102 GLU A CA 1
ATOM 818 C C . GLU A 1 102 ? 5.68 -6.492 13.031 1 56.72 102 GLU A C 1
ATOM 820 O O . GLU A 1 102 ? 6.656 -6.527 12.281 1 56.72 102 GLU A O 1
ATOM 825 N N . LYS A 1 103 ? 5.559 -7.402 14.141 1 50.19 103 LYS A N 1
ATOM 826 C CA . LYS A 1 103 ? 6.215 -8.703 14.234 1 50.19 103 LYS A CA 1
ATOM 827 C C . LYS A 1 103 ? 6.121 -9.461 12.914 1 50.19 103 LYS A C 1
ATOM 829 O O . LYS A 1 103 ? 5.02 -9.75 12.438 1 50.19 103 LYS A O 1
ATOM 834 N N . ARG A 1 104 ? 7.02 -9.164 12.102 1 51.59 104 ARG A N 1
ATOM 835 C CA . ARG A 1 104 ? 7.141 -9.977 10.898 1 51.59 104 ARG A CA 1
ATOM 836 C C . ARG A 1 104 ? 6.941 -11.453 11.219 1 51.59 104 ARG A C 1
ATOM 838 O O . ARG A 1 104 ? 7.418 -11.945 12.242 1 51.59 104 ARG A O 1
ATOM 845 N N . PRO A 1 105 ? 5.93 -12.125 10.805 1 47 105 PRO A N 1
ATOM 846 C CA . PRO A 1 105 ? 5.984 -13.547 11.141 1 47 105 PRO A CA 1
ATOM 847 C C . PRO A 1 105 ? 7.379 -14.141 10.969 1 47 105 PRO A C 1
ATOM 849 O O . PRO A 1 105 ? 8.086 -13.797 10.016 1 47 105 PRO A O 1
ATOM 852 N N . VAL A 1 106 ? 8.062 -14.367 12.047 1 41.84 106 VAL A N 1
ATOM 853 C CA . VAL A 1 106 ? 9.289 -15.148 11.961 1 41.84 106 VAL A CA 1
ATOM 854 C C . VAL A 1 106 ? 9.102 -16.297 10.984 1 41.84 106 VAL A C 1
ATOM 856 O O . VAL A 1 106 ? 8.211 -17.141 11.156 1 41.84 106 VAL A O 1
ATOM 859 N N . HIS A 1 107 ? 9.195 -16.062 9.648 1 43.34 107 HIS A N 1
ATOM 860 C CA . HIS A 1 107 ? 9.375 -17.297 8.914 1 43.34 107 HIS A CA 1
ATOM 861 C C . HIS A 1 107 ? 10.32 -18.25 9.648 1 43.34 107 HIS A C 1
ATOM 863 O O . HIS A 1 107 ? 11.5 -17.938 9.82 1 43.34 107 HIS A O 1
ATOM 869 N N . GLU A 1 108 ? 9.867 -19.172 10.422 1 37.91 108 GLU A N 1
ATOM 870 C CA . GLU A 1 108 ? 10.742 -20.25 10.867 1 37.91 108 GLU A CA 1
ATOM 871 C C . GLU A 1 108 ? 11.516 -20.844 9.703 1 37.91 108 GLU A C 1
ATOM 873 O O . GLU A 1 108 ? 10.922 -21.266 8.703 1 37.91 108 GLU A O 1
ATOM 878 N N . GLY A 1 109 ? 12.672 -20.375 9.445 1 39.09 109 GLY A N 1
ATOM 879 C CA . GLY A 1 109 ? 13.617 -21.047 8.57 1 39.09 109 GLY A CA 1
ATOM 880 C C . GLY A 1 109 ? 13.469 -22.562 8.578 1 39.09 109 GLY A C 1
ATOM 881 O O . GLY A 1 109 ? 13.391 -23.172 9.648 1 39.09 109 GLY A O 1
ATOM 882 N N . LEU A 1 110 ? 12.734 -23.125 7.664 1 40.34 110 LEU A N 1
ATOM 883 C CA . LEU A 1 110 ? 12.883 -24.578 7.551 1 40.34 110 LEU A CA 1
ATOM 884 C C . LEU A 1 110 ? 14.336 -24.984 7.77 1 40.34 110 LEU A C 1
ATOM 886 O O . LEU A 1 110 ? 15.211 -24.641 6.973 1 40.34 110 LEU A O 1
ATOM 890 N N . ALA A 1 111 ? 14.836 -25.172 8.984 1 36.16 111 ALA A N 1
ATOM 891 C CA . ALA A 1 111 ? 16.047 -25.906 9.328 1 36.16 111 ALA A CA 1
ATOM 892 C C . ALA A 1 111 ? 16.109 -27.234 8.578 1 36.16 111 ALA A C 1
ATOM 894 O O . ALA A 1 111 ? 15.227 -28.078 8.719 1 36.16 111 ALA A O 1
ATOM 895 N N . SER A 1 112 ? 16.625 -27.266 7.305 1 34.94 112 SER A N 1
ATOM 896 C CA . SER A 1 112 ? 17.062 -28.547 6.75 1 34.94 112 SER A CA 1
ATOM 897 C C . SER A 1 112 ? 17.781 -29.391 7.793 1 34.94 112 SER A C 1
ATOM 899 O O . SER A 1 112 ? 18.812 -29 8.32 1 34.94 112 SER A O 1
ATOM 901 N N . SER A 1 113 ? 17.078 -30.094 8.594 1 33.25 113 SER A N 1
ATOM 902 C CA . SER A 1 113 ? 17.719 -31.141 9.383 1 33.25 113 SER A CA 1
ATOM 903 C C . SER A 1 113 ? 18.578 -32.031 8.5 1 33.25 113 SER A C 1
ATOM 905 O O . SER A 1 113 ? 18.062 -32.688 7.574 1 33.25 113 SER A O 1
ATOM 907 N N . SER A 1 114 ? 19.828 -31.703 8.188 1 34.88 114 SER A N 1
ATOM 908 C CA . SER A 1 114 ? 20.859 -32.625 7.734 1 34.88 114 SER A CA 1
ATOM 909 C C . SER A 1 114 ? 20.828 -33.938 8.539 1 34.88 114 SER A C 1
ATOM 911 O O . SER A 1 114 ? 21.125 -33.938 9.734 1 34.88 114 SER A O 1
ATOM 913 N N . SER A 1 115 ? 19.766 -34.781 8.398 1 34.62 115 SER A N 1
ATOM 914 C CA . SER A 1 115 ? 19.891 -36.125 8.922 1 34.62 115 SER A CA 1
ATOM 915 C C . SER A 1 115 ? 21.172 -36.781 8.422 1 34.62 115 SER A C 1
ATOM 917 O O . SER A 1 115 ? 21.328 -37.031 7.23 1 34.62 115 SER A O 1
ATOM 919 N N . HIS A 1 116 ? 22.375 -36.406 8.992 1 35.16 116 HIS A N 1
ATOM 920 C CA . HIS A 1 116 ? 23.578 -37.219 8.93 1 35.16 116 HIS A CA 1
ATOM 921 C C . HIS A 1 116 ? 23.25 -38.688 9.281 1 35.16 116 HIS A C 1
ATOM 923 O O . HIS A 1 116 ? 22.844 -38.969 10.398 1 35.16 116 HIS A O 1
ATOM 929 N N . ASN A 1 117 ? 22.656 -39.406 8.336 1 31.14 117 ASN A N 1
ATOM 930 C CA . ASN A 1 117 ? 22.688 -40.875 8.438 1 31.14 117 ASN A CA 1
ATOM 931 C C . ASN A 1 117 ? 24.078 -41.375 8.789 1 31.14 117 ASN A C 1
ATOM 933 O O . ASN A 1 117 ? 25.031 -41.125 8.07 1 31.14 117 ASN A O 1
ATOM 937 N N . GLY A 1 118 ? 24.375 -41.406 10.047 1 31.69 118 GLY A N 1
ATOM 938 C CA . GLY A 1 118 ? 25.422 -42.219 10.648 1 31.69 118 GLY A CA 1
ATOM 939 C C . GLY A 1 118 ? 25.406 -43.656 10.141 1 31.69 118 GLY A C 1
ATOM 940 O O . GLY A 1 118 ? 24.531 -44.438 10.484 1 31.69 118 GLY A O 1
ATOM 941 N N . SER A 1 119 ? 25.562 -43.875 8.758 1 27.31 119 SER A N 1
ATOM 942 C CA . SER A 1 119 ? 26.172 -45.188 8.633 1 27.31 119 SER A CA 1
ATOM 943 C C . SER A 1 119 ? 27.609 -45.156 9.164 1 27.31 119 SER A C 1
ATOM 945 O O . SER A 1 119 ? 28.297 -44.156 9.078 1 27.31 119 SER A O 1
ATOM 947 N N . MET B 1 1 ? -5.551 -40.031 -9.25 1 40.28 1 MET B N 1
ATOM 948 C CA . MET B 1 1 ? -4.496 -39.312 -9.953 1 40.28 1 MET B CA 1
ATOM 949 C C . MET B 1 1 ? -4.484 -37.844 -9.555 1 40.28 1 MET B C 1
ATOM 951 O O . MET B 1 1 ? -5.543 -37.25 -9.328 1 40.28 1 MET B O 1
ATOM 955 N N . ALA B 1 2 ? -3.539 -37.375 -8.875 1 51.22 2 ALA B N 1
ATOM 956 C CA . ALA B 1 2 ? -3.504 -35.938 -8.539 1 51.22 2 ALA B CA 1
ATOM 957 C C . ALA B 1 2 ? -4.062 -35.094 -9.68 1 51.22 2 ALA B C 1
ATOM 959 O O . ALA B 1 2 ? -3.949 -35.469 -10.852 1 51.22 2 ALA B O 1
ATOM 960 N N . ALA B 1 3 ? -5.082 -34.438 -9.383 1 58.03 3 ALA B N 1
ATOM 961 C CA . ALA B 1 3 ? -5.637 -33.656 -10.492 1 58.03 3 ALA B CA 1
ATOM 962 C C . ALA B 1 3 ? -4.527 -33.094 -11.375 1 58.03 3 ALA B C 1
ATOM 964 O O . ALA B 1 3 ? -3.598 -32.469 -10.875 1 58.03 3 ALA B O 1
ATOM 965 N N . GLN B 1 4 ? -4.141 -33.719 -12.445 1 72.38 4 GLN B N 1
ATOM 966 C CA . GLN B 1 4 ? -2.994 -33.531 -13.32 1 72.38 4 GLN B CA 1
ATOM 967 C C . GLN B 1 4 ? -3.229 -32.344 -14.266 1 72.38 4 GLN B C 1
ATOM 969 O O . GLN B 1 4 ? -2.326 -31.938 -15.008 1 72.38 4 GLN B O 1
ATOM 974 N N . GLY B 1 5 ? -4.391 -31.688 -14.047 1 91.38 5 GLY B N 1
ATOM 975 C CA . GLY B 1 5 ? -4.61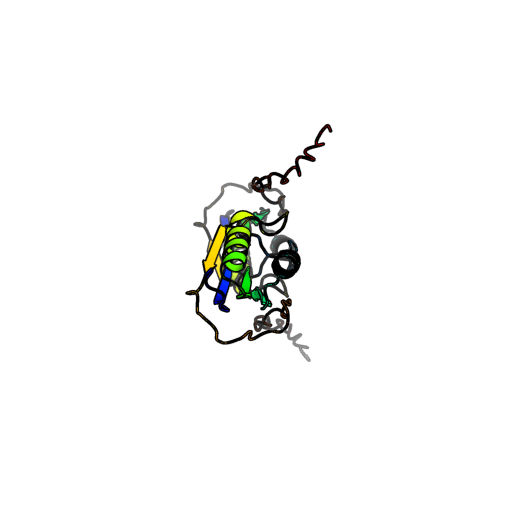7 -30.672 -15.055 1 91.38 5 GLY B CA 1
ATOM 976 C C . GLY B 1 5 ? -4.152 -29.297 -14.625 1 91.38 5 GLY B C 1
ATOM 977 O O . GLY B 1 5 ? -3.711 -29.109 -13.484 1 91.38 5 GLY B O 1
ATOM 978 N N . VAL B 1 6 ? -4.098 -28.531 -15.594 1 97.38 6 VAL B N 1
ATOM 979 C CA . VAL B 1 6 ? -3.721 -27.141 -15.352 1 97.38 6 VAL B CA 1
ATOM 980 C C . VAL B 1 6 ? -4.879 -26.406 -14.703 1 97.38 6 VAL B C 1
ATOM 982 O O . VAL B 1 6 ? -6.023 -26.5 -15.156 1 97.38 6 VAL B O 1
ATOM 985 N N . HIS B 1 7 ? -4.578 -25.75 -13.523 1 98.44 7 HIS B N 1
ATOM 986 C CA . HIS B 1 7 ? -5.543 -24.891 -12.859 1 98.44 7 HIS B CA 1
ATOM 987 C C . HIS B 1 7 ? -5.043 -23.453 -12.805 1 98.44 7 HIS B C 1
ATOM 989 O O . HIS B 1 7 ? -3.84 -23.203 -12.906 1 98.44 7 HIS B O 1
ATOM 995 N N . SER B 1 8 ? -6.055 -22.547 -12.672 1 98.75 8 SER B N 1
ATOM 996 C CA . SER B 1 8 ? -5.672 -21.141 -12.609 1 98.75 8 SER B CA 1
ATOM 997 C C . SER B 1 8 ? -6.551 -20.375 -11.633 1 98.75 8 SER B C 1
ATOM 999 O O . SER B 1 8 ? -7.672 -20.797 -11.328 1 98.75 8 SER B O 1
ATOM 1001 N N . CYS B 1 9 ? -6.004 -19.25 -11.078 1 98.81 9 CYS B N 1
ATOM 1002 C CA . CYS B 1 9 ? -6.789 -18.266 -10.336 1 98.81 9 CYS B CA 1
ATOM 1003 C C . CYS B 1 9 ? -6.102 -16.906 -10.328 1 98.81 9 CYS B C 1
ATOM 1005 O O . CYS B 1 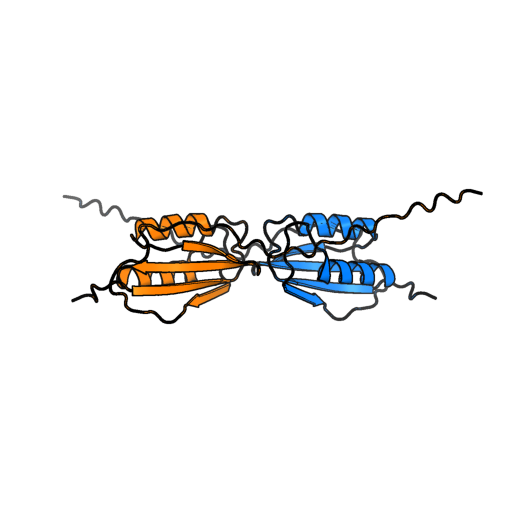9 ? -4.918 -16.812 -10.648 1 98.81 9 CYS B O 1
ATOM 1007 N N . GLN B 1 10 ? -6.891 -15.945 -10.047 1 98.88 10 GLN B N 1
ATOM 1008 C CA . GLN B 1 10 ? -6.367 -14.617 -9.75 1 98.88 10 GLN B CA 1
ATOM 1009 C C . GLN B 1 10 ? -6.188 -14.422 -8.25 1 98.88 10 GLN B C 1
ATOM 1011 O O . GLN B 1 10 ? -6.855 -15.07 -7.445 1 98.88 10 GLN B O 1
ATOM 1016 N N . PHE B 1 11 ? -5.227 -13.516 -7.953 1 98.94 11 PHE B N 1
ATOM 1017 C CA . PHE B 1 11 ? -5.051 -13.18 -6.547 1 98.94 11 PHE B CA 1
ATOM 1018 C C . PHE B 1 11 ? -4.828 -11.68 -6.371 1 98.94 11 PHE B C 1
ATOM 1020 O O . PHE B 1 11 ? -4.43 -10.992 -7.316 1 98.94 11 PHE B O 1
ATOM 1027 N N . GLU B 1 12 ? -5.105 -11.219 -5.129 1 98.69 12 GLU B N 1
ATOM 1028 C CA . GLU B 1 12 ? -4.785 -9.859 -4.688 1 98.69 12 GLU B CA 1
ATOM 1029 C C . GLU B 1 12 ? -4.348 -9.852 -3.227 1 98.69 12 GLU B C 1
ATOM 1031 O O . GLU B 1 12 ? -5.07 -10.328 -2.352 1 98.69 12 GLU B O 1
ATOM 1036 N N . VAL B 1 13 ? -3.189 -9.273 -3.031 1 98.25 13 VAL B N 1
ATOM 1037 C CA . VAL B 1 13 ? -2.594 -9.242 -1.7 1 98.25 13 VAL B CA 1
ATOM 1038 C C . VAL B 1 13 ? -2.691 -7.832 -1.123 1 98.25 13 VAL B C 1
ATOM 1040 O O . VAL B 1 13 ? -2.271 -6.863 -1.761 1 98.25 13 VAL B O 1
ATOM 1043 N N . PHE B 1 14 ? -3.24 -7.758 0.076 1 96.31 14 PHE B N 1
ATOM 1044 C CA . PHE B 1 14 ? -3.404 -6.496 0.784 1 96.31 14 PHE B CA 1
ATOM 1045 C C . PHE B 1 14 ? -2.447 -6.41 1.967 1 96.31 14 PHE B C 1
ATOM 1047 O O . PHE B 1 14 ? -2.152 -7.418 2.607 1 96.31 14 PHE B O 1
ATOM 1054 N N . GLY B 1 15 ? -2.088 -5.152 2.34 1 94.69 15 GLY B N 1
ATOM 1055 C CA . GLY B 1 15 ? -1.169 -4.914 3.441 1 94.69 15 GLY B CA 1
ATOM 1056 C C . GLY B 1 15 ? 0.018 -4.051 3.053 1 94.69 15 GLY B C 1
ATOM 1057 O O . GLY B 1 15 ? -0.073 -3.242 2.125 1 94.69 15 GLY B O 1
ATOM 1058 N N . ARG B 1 16 ? 1.076 -4.117 3.812 1 93.19 16 ARG B N 1
ATOM 1059 C CA . ARG B 1 16 ? 2.355 -3.543 3.404 1 93.19 16 ARG B CA 1
ATOM 1060 C C . ARG B 1 16 ? 3.064 -4.449 2.4 1 93.19 16 ARG B C 1
ATOM 1062 O O . ARG B 1 16 ? 3.873 -5.293 2.785 1 93.19 16 ARG B O 1
ATOM 1069 N N . VAL B 1 17 ? 2.77 -4.16 1.132 1 95.38 17 VAL B N 1
ATOM 1070 C CA . VAL B 1 17 ? 3.273 -5.059 0.096 1 95.38 17 VAL B CA 1
ATOM 1071 C C . VAL B 1 17 ? 3.902 -4.242 -1.031 1 95.38 17 VAL B C 1
ATOM 1073 O O . VAL B 1 17 ? 4.418 -4.805 -2.002 1 95.38 17 VAL B O 1
ATOM 1076 N N . HIS B 1 18 ? 3.822 -2.967 -0.949 1 91.81 18 HIS B N 1
ATOM 1077 C CA . HIS B 1 18 ? 4.578 -2.074 -1.82 1 91.81 18 HIS B CA 1
ATOM 1078 C C . HIS B 1 18 ? 5.887 -1.642 -1.164 1 91.81 18 HIS B C 1
ATOM 1080 O O . HIS B 1 18 ? 5.941 -1.452 0.053 1 91.81 18 HIS B O 1
ATOM 1086 N N . GLY B 1 19 ? 6.844 -1.463 -2.057 1 88.94 19 GLY B N 1
ATOM 1087 C CA . GLY B 1 19 ? 8.117 -0.966 -1.556 1 88.94 19 GLY B CA 1
ATOM 1088 C C . GLY B 1 19 ? 8.891 -1.999 -0.755 1 88.94 19 GLY B C 1
ATOM 1089 O O . GLY B 1 19 ? 9.844 -1.662 -0.058 1 88.94 19 GLY B O 1
ATOM 1090 N N . VAL B 1 20 ? 8.461 -3.234 -0.788 1 92.88 20 VAL B N 1
ATOM 1091 C CA . VAL B 1 20 ? 9.094 -4.262 0.032 1 92.88 20 VAL B CA 1
ATOM 1092 C C . VAL B 1 20 ? 9.484 -5.453 -0.842 1 92.88 20 VAL B C 1
ATOM 1094 O O . VAL B 1 20 ? 9.508 -6.594 -0.373 1 92.88 20 VAL B O 1
ATOM 1097 N N . ASN B 1 21 ? 9.641 -5.277 -2.117 1 96.06 21 ASN B N 1
ATOM 1098 C CA . ASN B 1 21 ? 10.078 -6.258 -3.104 1 96.06 21 ASN B CA 1
ATOM 1099 C C . ASN B 1 21 ? 9.133 -7.457 -3.156 1 96.06 21 ASN B C 1
ATOM 1101 O O . ASN B 1 21 ? 9.57 -8.578 -3.418 1 96.06 21 ASN B O 1
ATOM 1105 N N . PHE B 1 22 ? 7.902 -7.246 -2.959 1 98 22 PHE B N 1
ATOM 1106 C CA . PHE B 1 22 ? 6.934 -8.336 -2.928 1 98 22 PHE B CA 1
ATOM 1107 C C . PHE B 1 22 ? 6.852 -9.023 -4.285 1 98 22 PHE B C 1
ATOM 1109 O O . PHE B 1 22 ? 6.801 -10.258 -4.363 1 98 22 PHE B O 1
ATOM 1116 N N . ARG B 1 23 ? 6.848 -8.312 -5.328 1 98.5 23 ARG B N 1
ATOM 1117 C CA . ARG B 1 23 ? 6.727 -8.883 -6.668 1 98.5 23 ARG B CA 1
ATOM 1118 C C . ARG B 1 23 ? 7.93 -9.758 -7.004 1 98.5 23 ARG B C 1
ATOM 1120 O O . ARG B 1 23 ? 7.781 -10.82 -7.605 1 98.5 23 ARG B O 1
ATOM 1127 N N . ARG B 1 24 ? 9.047 -9.328 -6.625 1 98.62 24 ARG B N 1
ATOM 1128 C CA . ARG B 1 24 ? 10.25 -10.109 -6.902 1 98.62 24 ARG B CA 1
ATOM 1129 C C . ARG B 1 24 ? 10.227 -11.438 -6.152 1 98.62 24 ARG B C 1
ATOM 1131 O O . ARG B 1 24 ? 10.586 -12.477 -6.711 1 98.62 24 ARG B O 1
ATOM 1138 N N . HIS B 1 25 ? 9.844 -11.453 -4.949 1 98.88 25 HIS B N 1
ATOM 1139 C CA . HIS B 1 25 ? 9.766 -12.688 -4.172 1 98.88 25 HIS B CA 1
ATOM 1140 C C . HIS B 1 25 ? 8.656 -13.602 -4.699 1 98.88 25 HIS B C 1
ATOM 1142 O O . HIS B 1 25 ? 8.789 -14.82 -4.668 1 98.88 25 HIS B O 1
ATOM 1148 N N . THR B 1 26 ? 7.555 -12.992 -5.152 1 98.94 26 THR B N 1
ATOM 1149 C CA . THR B 1 26 ? 6.488 -13.766 -5.773 1 98.94 26 THR B CA 1
ATOM 1150 C C . THR B 1 26 ? 6.988 -14.461 -7.039 1 98.94 26 THR B C 1
ATOM 1152 O O . THR B 1 26 ? 6.711 -15.641 -7.262 1 98.94 26 THR B O 1
ATOM 1155 N N . LEU B 1 27 ? 7.723 -13.742 -7.848 1 98.94 27 LEU B N 1
ATOM 1156 C CA . LEU B 1 27 ? 8.336 -14.305 -9.047 1 98.94 27 LEU B CA 1
ATOM 1157 C C . LEU B 1 27 ? 9.234 -15.492 -8.688 1 98.94 27 LEU B C 1
ATOM 1159 O O . LEU B 1 27 ? 9.125 -16.562 -9.289 1 98.94 27 LEU B O 1
ATOM 1163 N N . ARG B 1 28 ? 10.078 -15.344 -7.758 1 98.88 28 ARG B N 1
ATOM 1164 C CA . ARG B 1 28 ? 10.992 -16.406 -7.352 1 98.88 28 ARG B CA 1
ATOM 1165 C C . ARG B 1 28 ? 10.219 -17.625 -6.867 1 98.88 28 ARG B C 1
ATOM 1167 O O . ARG B 1 28 ? 10.531 -18.766 -7.262 1 98.88 28 ARG B O 1
ATOM 1174 N N . LYS B 1 29 ? 9.219 -17.422 -6.012 1 98.94 29 LYS B N 1
ATOM 1175 C CA . LYS B 1 29 ? 8.422 -18.531 -5.496 1 98.94 29 LYS B CA 1
ATOM 1176 C C . LYS B 1 29 ? 7.684 -19.234 -6.621 1 98.94 29 LYS B C 1
ATOM 1178 O O . LYS B 1 29 ? 7.637 -20.469 -6.656 1 98.94 29 LYS B O 1
ATOM 1183 N N . ALA B 1 30 ? 7.121 -18.484 -7.516 1 98.94 30 ALA B N 1
ATOM 1184 C CA . ALA B 1 30 ? 6.41 -19.062 -8.648 1 98.94 30 ALA B CA 1
ATOM 1185 C C . ALA B 1 30 ? 7.344 -19.922 -9.5 1 98.94 30 ALA B C 1
ATOM 1187 O O . ALA B 1 30 ? 6.98 -21.016 -9.93 1 98.94 30 ALA B O 1
ATOM 1188 N N . ARG B 1 31 ? 8.508 -19.469 -9.688 1 98.81 31 ARG B N 1
ATOM 1189 C CA . ARG B 1 31 ? 9.492 -20.188 -10.492 1 98.81 31 ARG B CA 1
ATOM 1190 C C . ARG B 1 31 ? 9.906 -21.484 -9.812 1 98.81 31 ARG B C 1
ATOM 1192 O O . ARG B 1 31 ? 9.992 -22.531 -10.461 1 98.81 31 ARG B O 1
ATOM 1199 N N . ILE B 1 32 ? 10.164 -21.453 -8.578 1 98.81 32 ILE B N 1
ATOM 1200 C CA . ILE B 1 32 ? 10.539 -22.625 -7.809 1 98.81 32 ILE B CA 1
ATOM 1201 C C . ILE B 1 32 ? 9.438 -23.688 -7.91 1 98.81 32 ILE B C 1
ATOM 1203 O O . ILE B 1 32 ? 9.727 -24.875 -7.992 1 98.81 32 ILE B O 1
ATOM 1207 N N . LEU B 1 33 ? 8.219 -23.219 -7.969 1 98.75 33 LEU B N 1
ATOM 1208 C CA . LEU B 1 33 ? 7.082 -24.125 -7.961 1 98.75 33 LEU B CA 1
ATOM 1209 C C . LEU B 1 33 ? 6.703 -24.531 -9.383 1 98.75 33 LEU B C 1
ATOM 1211 O O . LEU B 1 33 ? 5.828 -25.375 -9.57 1 98.75 33 LEU B O 1
ATOM 1215 N N . GLY B 1 34 ? 7.328 -23.828 -10.32 1 98.56 34 GLY B N 1
ATOM 1216 C CA . GLY B 1 34 ? 7.004 -24.125 -11.703 1 98.56 34 GLY B CA 1
ATOM 1217 C C . GLY B 1 34 ? 5.68 -23.531 -12.148 1 98.56 34 GLY B C 1
ATOM 1218 O O . GLY B 1 34 ? 5.047 -24.031 -13.078 1 98.56 34 GLY B O 1
ATOM 1219 N N . LEU B 1 35 ? 5.207 -22.578 -11.461 1 98.88 35 LEU B N 1
ATOM 1220 C CA . LEU B 1 35 ? 3.963 -21.906 -11.836 1 98.88 35 LEU B CA 1
ATOM 1221 C C . LEU B 1 35 ? 4.211 -20.859 -12.914 1 98.88 35 LEU B C 1
ATOM 1223 O O . LEU B 1 35 ? 5.32 -20.328 -13.039 1 98.88 35 LEU B O 1
ATOM 1227 N N . ARG B 1 36 ? 3.146 -20.594 -13.703 1 98.88 36 ARG B N 1
ATOM 1228 C CA . ARG B 1 36 ? 3.162 -19.547 -14.719 1 98.88 36 ARG B CA 1
ATOM 1229 C C . ARG B 1 36 ? 2.131 -18.469 -14.398 1 98.88 36 ARG B C 1
ATOM 1231 O O . ARG B 1 36 ? 1.277 -18.656 -13.531 1 98.88 36 ARG B O 1
ATOM 1238 N N . GLY B 1 37 ? 2.248 -17.359 -15.125 1 98.88 37 GLY B N 1
ATOM 1239 C CA . GLY B 1 37 ? 1.361 -16.234 -14.859 1 98.88 37 GLY B CA 1
ATOM 1240 C C . GLY B 1 37 ? 2.102 -14.93 -14.625 1 98.88 37 GLY B C 1
ATOM 1241 O O . GLY B 1 37 ? 3.098 -14.648 -15.297 1 98.88 37 GLY B O 1
ATOM 1242 N N . TRP B 1 38 ? 1.5 -14.008 -13.734 1 98.94 38 TRP B N 1
ATOM 1243 C CA . TRP B 1 38 ? 2.094 -12.688 -13.539 1 98.94 38 TRP B CA 1
ATOM 1244 C C . TRP B 1 38 ? 1.604 -12.055 -12.242 1 98.94 38 TRP B C 1
ATOM 1246 O O . TRP B 1 38 ? 0.598 -12.492 -11.68 1 98.94 38 TRP B O 1
ATOM 1256 N N . CYS B 1 39 ? 2.344 -11.125 -11.828 1 98.81 39 CYS B N 1
ATOM 1257 C CA . CYS B 1 39 ? 1.865 -10.219 -10.789 1 98.81 39 CYS B CA 1
ATOM 1258 C C . CYS B 1 39 ? 2.264 -8.781 -11.094 1 98.81 39 CYS B C 1
ATOM 1260 O O . CYS B 1 39 ? 3.127 -8.539 -11.938 1 98.81 39 CYS B O 1
ATOM 1262 N N . MET B 1 40 ? 1.651 -7.855 -10.422 1 97.44 40 MET B N 1
ATOM 1263 C CA . MET B 1 40 ? 1.901 -6.426 -10.578 1 97.44 40 MET B CA 1
ATOM 1264 C C . MET B 1 40 ? 1.429 -5.652 -9.352 1 97.44 40 MET B C 1
ATOM 1266 O O . MET B 1 40 ? 0.614 -6.152 -8.57 1 97.44 40 MET B O 1
ATOM 1270 N N . ASN B 1 41 ? 1.944 -4.477 -9.266 1 94.81 41 ASN B N 1
ATOM 1271 C CA . ASN B 1 41 ? 1.336 -3.539 -8.328 1 94.81 41 ASN B CA 1
ATOM 1272 C C . ASN B 1 41 ? 0.02 -2.982 -8.867 1 94.81 41 ASN B C 1
ATOM 1274 O O . ASN B 1 41 ? -0.09 -2.68 -10.055 1 94.81 41 ASN B O 1
ATOM 1278 N N . SER B 1 42 ? -0.902 -2.92 -7.949 1 92.56 42 SER B N 1
ATOM 1279 C CA . SER B 1 42 ? -2.145 -2.262 -8.336 1 92.56 42 SER B CA 1
ATOM 1280 C C . SER B 1 42 ? -2.113 -0.776 -7.996 1 92.56 42 SER B C 1
ATOM 1282 O O . SER B 1 42 ? -1.271 -0.33 -7.215 1 92.56 42 SER B O 1
ATOM 1284 N N . GLY B 1 43 ? -2.973 -0.045 -8.5 1 87.94 43 GLY B N 1
ATOM 1285 C CA . GLY B 1 43 ? -3.096 1.377 -8.219 1 87.94 43 GLY B CA 1
ATOM 1286 C C . GLY B 1 43 ? -3.637 1.666 -6.832 1 87.94 43 GLY B C 1
ATOM 1287 O O . GLY B 1 43 ? -3.602 2.809 -6.371 1 87.94 43 GLY B O 1
ATOM 1288 N N . ARG B 1 44 ? -4.012 0.654 -6.121 1 88.88 44 ARG B N 1
ATOM 1289 C CA . ARG B 1 44 ? -4.645 0.843 -4.82 1 88.88 44 ARG B CA 1
ATOM 1290 C C . ARG B 1 44 ? -3.707 0.423 -3.691 1 88.88 44 ARG B C 1
ATOM 1292 O O . ARG B 1 44 ? -4.141 0.241 -2.551 1 88.88 44 ARG B O 1
ATOM 1299 N N . GLY B 1 45 ? -2.51 0.137 -3.982 1 91.19 45 GLY B N 1
ATOM 1300 C CA . GLY B 1 45 ? -1.548 -0.212 -2.949 1 91.19 45 GLY B CA 1
ATOM 1301 C C . GLY B 1 45 ? -1.507 -1.698 -2.648 1 91.19 45 GLY B C 1
ATOM 1302 O O . GLY B 1 45 ? -1.044 -2.109 -1.583 1 91.19 45 GLY B O 1
ATOM 1303 N N . THR B 1 46 ? -2.029 -2.482 -3.521 1 95.25 46 THR B N 1
ATOM 1304 C CA . THR B 1 46 ? -2.012 -3.934 -3.383 1 95.25 46 THR B CA 1
ATOM 1305 C C . THR B 1 46 ? -1.173 -4.574 -4.488 1 95.25 46 THR B C 1
ATOM 1307 O O . THR B 1 46 ? -0.715 -3.885 -5.402 1 95.25 46 THR B O 1
ATOM 1310 N N . VAL B 1 47 ? -0.889 -5.809 -4.316 1 97.44 47 VAL B N 1
ATOM 1311 C CA . VAL B 1 47 ? -0.283 -6.594 -5.387 1 97.44 47 VAL B CA 1
ATOM 1312 C C . VAL B 1 47 ? -1.313 -7.559 -5.969 1 97.44 47 VAL B C 1
ATOM 1314 O O . VAL B 1 47 ? -1.951 -8.312 -5.234 1 97.44 47 VAL B O 1
ATOM 1317 N N . LYS B 1 48 ? -1.484 -7.48 -7.273 1 98.31 48 LYS B N 1
ATOM 1318 C CA . LYS B 1 48 ? -2.369 -8.391 -7.992 1 98.31 48 LYS B CA 1
ATOM 1319 C C . LYS B 1 48 ? -1.573 -9.375 -8.844 1 98.31 48 LYS B C 1
ATOM 1321 O O . LYS B 1 48 ? -0.41 -9.125 -9.172 1 98.31 48 LYS B O 1
ATOM 1326 N N . GLY B 1 49 ? -2.363 -10.523 -9.133 1 98.75 49 GLY B N 1
ATOM 1327 C CA . GLY B 1 49 ? -1.688 -11.453 -10.031 1 98.75 49 GLY B CA 1
ATOM 1328 C C . GLY B 1 49 ? -2.586 -12.586 -10.508 1 98.75 49 GLY B C 1
ATOM 1329 O O . GLY B 1 49 ? -3.771 -12.625 -10.172 1 98.75 49 GLY B O 1
ATOM 1330 N N . TYR B 1 50 ? -1.985 -13.359 -11.375 1 98.88 50 TYR B N 1
ATOM 1331 C CA . TYR B 1 50 ? -2.533 -14.57 -11.977 1 98.88 50 TYR B CA 1
ATOM 1332 C C . TYR B 1 50 ? -1.527 -15.711 -11.914 1 98.88 50 TYR B C 1
ATOM 1334 O O . TYR B 1 50 ? -0.346 -15.531 -12.219 1 98.88 50 TYR B O 1
ATOM 1342 N N . ILE B 1 51 ? -2.051 -16.828 -11.445 1 98.94 51 ILE B N 1
ATOM 1343 C CA . ILE B 1 51 ? -1.183 -18 -11.445 1 98.94 51 ILE B CA 1
ATOM 1344 C C . ILE B 1 51 ? -1.892 -19.172 -12.125 1 98.94 51 ILE B C 1
ATOM 1346 O O . ILE B 1 51 ? -3.117 -19.297 -12.055 1 98.94 51 ILE B O 1
ATOM 1350 N N . GLU B 1 52 ? -1.159 -20.047 -12.695 1 98.88 52 GLU B N 1
ATOM 1351 C CA . GLU B 1 52 ? -1.636 -21.297 -13.258 1 98.88 52 GLU B CA 1
ATOM 1352 C C . GLU B 1 52 ? -0.583 -22.391 -13.117 1 98.88 52 GLU B C 1
ATOM 1354 O O . GLU B 1 52 ? 0.617 -22.125 -13.195 1 98.88 52 GLU B O 1
ATOM 1359 N N . GLY B 1 53 ? -1.016 -23.641 -12.914 1 98.56 53 GLY B N 1
ATOM 1360 C CA . GLY B 1 53 ? -0.16 -24.797 -12.734 1 98.56 53 GLY B CA 1
ATOM 1361 C C . GLY B 1 53 ? -0.876 -25.984 -12.102 1 98.56 53 GLY B C 1
ATOM 1362 O O . GLY B 1 53 ? -2.105 -26.062 -12.141 1 98.56 53 GLY B O 1
ATOM 1363 N N . ARG B 1 54 ? -0.12 -26.922 -11.625 1 97.38 54 ARG B N 1
ATOM 1364 C CA . ARG B 1 54 ? -0.696 -28.109 -10.992 1 97.38 54 ARG B CA 1
ATOM 1365 C C . ARG B 1 54 ? -1.311 -27.766 -9.641 1 97.38 54 ARG B C 1
ATOM 1367 O O . ARG B 1 54 ? -0.799 -26.906 -8.922 1 97.38 54 ARG B O 1
ATOM 1374 N N . PRO B 1 55 ? -2.326 -28.406 -9.305 1 97.25 55 PRO B N 1
ATOM 1375 C CA . PRO B 1 55 ? -3.074 -28.094 -8.086 1 97.25 55 PRO B CA 1
ATOM 1376 C C . PRO B 1 55 ? -2.189 -28.062 -6.84 1 97.25 55 PRO B C 1
ATOM 1378 O O . PRO B 1 55 ? -2.342 -27.188 -5.988 1 97.25 55 PRO B O 1
ATOM 1381 N N . ALA B 1 56 ? -1.315 -28.953 -6.715 1 97.81 56 ALA B N 1
ATOM 1382 C CA . ALA B 1 56 ? -0.477 -29.016 -5.52 1 97.81 56 ALA B CA 1
ATOM 1383 C C . ALA B 1 56 ? 0.396 -27.766 -5.395 1 97.81 56 ALA B C 1
ATOM 1385 O O . ALA B 1 56 ? 0.542 -27.219 -4.305 1 97.81 56 ALA B O 1
ATOM 1386 N N . GLU B 1 57 ? 1.001 -27.422 -6.488 1 98.56 57 GLU B N 1
ATOM 1387 C CA . GLU B 1 57 ? 1.844 -26.234 -6.492 1 98.56 57 GLU B CA 1
ATOM 1388 C C . GLU B 1 57 ? 1.014 -24.969 -6.297 1 98.56 57 GLU B C 1
ATOM 1390 O O . GLU B 1 57 ? 1.469 -24.016 -5.66 1 98.56 57 GLU B O 1
ATOM 1395 N N . MET B 1 58 ? -0.165 -24.969 -6.844 1 98.69 58 MET B N 1
ATOM 1396 C CA . MET B 1 58 ? -1.088 -23.859 -6.613 1 98.69 58 MET B CA 1
ATOM 1397 C C . MET B 1 58 ? -1.37 -23.688 -5.121 1 98.69 58 MET B C 1
ATOM 1399 O O . MET B 1 58 ? -1.379 -22.578 -4.613 1 98.69 58 MET B O 1
ATOM 1403 N N . ASP B 1 59 ? -1.605 -24.766 -4.5 1 98.38 59 ASP B N 1
ATOM 1404 C CA . ASP B 1 59 ? -1.922 -24.719 -3.074 1 98.38 59 ASP B CA 1
ATOM 1405 C C . ASP B 1 59 ? -0.748 -24.156 -2.271 1 98.38 59 ASP B C 1
ATOM 1407 O O . ASP B 1 59 ? -0.941 -23.359 -1.351 1 98.38 59 ASP B O 1
ATOM 1411 N N . VAL B 1 60 ? 0.411 -24.531 -2.615 1 98.81 60 VAL B N 1
ATOM 1412 C CA . VAL B 1 60 ? 1.607 -24.062 -1.935 1 98.81 60 VAL B CA 1
ATOM 1413 C C . VAL B 1 60 ? 1.746 -22.547 -2.139 1 98.81 60 VAL B C 1
ATOM 1415 O O . VAL B 1 60 ? 2.012 -21.812 -1.189 1 98.81 60 VAL B O 1
ATOM 1418 N N . MET B 1 61 ? 1.519 -22.109 -3.305 1 98.88 61 MET B N 1
ATOM 1419 C CA . MET B 1 61 ? 1.634 -20.672 -3.602 1 98.88 61 MET B CA 1
ATOM 1420 C C . MET B 1 61 ? 0.582 -19.875 -2.84 1 98.88 61 MET B C 1
ATOM 1422 O O . MET B 1 61 ? 0.886 -18.828 -2.275 1 98.88 61 MET B O 1
ATOM 1426 N N . LYS B 1 62 ? -0.584 -20.391 -2.893 1 98.88 62 LYS B N 1
ATOM 1427 C CA . LYS B 1 62 ? -1.651 -19.688 -2.188 1 98.88 62 LYS B CA 1
ATOM 1428 C C . LYS B 1 62 ? -1.325 -19.531 -0.705 1 98.88 62 LYS B C 1
ATOM 1430 O O . LYS B 1 62 ? -1.547 -18.469 -0.119 1 98.88 62 LYS B O 1
ATOM 1435 N N . GLU B 1 63 ? -0.835 -20.578 -0.148 1 98.81 63 GLU B N 1
ATOM 1436 C CA . GLU B 1 63 ? -0.45 -20.516 1.259 1 98.81 63 GLU B CA 1
ATOM 1437 C C . GLU B 1 63 ? 0.694 -19.531 1.473 1 98.81 63 GLU B C 1
ATOM 1439 O O . GLU B 1 63 ? 0.677 -18.75 2.426 1 98.81 63 GLU B O 1
ATOM 1444 N N . TRP B 1 64 ? 1.643 -19.547 0.662 1 98.88 64 TRP B N 1
ATOM 1445 C CA . TRP B 1 64 ? 2.777 -18.641 0.737 1 98.88 64 TRP B CA 1
ATOM 1446 C C . TRP B 1 64 ? 2.318 -17.188 0.637 1 98.88 64 TRP B C 1
ATOM 1448 O O . TRP B 1 64 ? 2.771 -16.328 1.4 1 98.88 64 TRP B O 1
ATOM 1458 N N . LEU B 1 65 ? 1.351 -16.906 -0.313 1 98.81 65 LEU B N 1
ATOM 1459 C CA . LEU B 1 65 ? 0.792 -15.57 -0.499 1 98.81 65 LEU B CA 1
ATOM 1460 C C . LEU B 1 65 ? 0.022 -15.125 0.741 1 98.81 65 LEU B C 1
ATOM 1462 O O . LEU B 1 65 ? -0.04 -13.93 1.043 1 98.81 65 LEU B O 1
ATOM 1466 N N . ARG B 1 66 ? -0.509 -16.047 1.466 1 98.44 66 ARG B N 1
ATOM 1467 C CA . ARG B 1 66 ? -1.296 -15.727 2.652 1 98.44 66 ARG B CA 1
ATOM 1468 C C . ARG B 1 66 ? -0.395 -15.477 3.857 1 98.44 66 ARG B C 1
ATOM 1470 O O . ARG B 1 66 ? -0.721 -14.664 4.727 1 98.44 66 ARG B O 1
ATOM 1477 N N . THR B 1 67 ? 0.788 -16.141 3.91 1 97.88 67 THR B N 1
ATOM 1478 C CA . THR B 1 67 ? 1.404 -16.25 5.227 1 97.88 67 THR B CA 1
ATOM 1479 C C . THR B 1 67 ? 2.857 -15.789 5.184 1 97.88 67 THR B C 1
ATOM 1481 O O . THR B 1 67 ? 3.432 -15.422 6.215 1 97.88 67 THR B O 1
ATOM 1484 N N . THR B 1 68 ? 3.541 -15.836 4.09 1 97.69 68 THR B N 1
ATOM 1485 C CA . THR B 1 68 ? 4.984 -15.641 4.012 1 97.69 68 THR B CA 1
ATOM 1486 C C . THR B 1 68 ? 5.32 -14.359 3.252 1 97.69 68 THR B C 1
ATOM 1488 O O . THR B 1 68 ? 5.812 -13.391 3.838 1 97.69 68 THR B O 1
ATOM 1491 N N . GLY B 1 69 ? 5.012 -14.25 2.01 1 98 69 GLY B N 1
ATOM 1492 C CA . GLY B 1 69 ? 5.34 -13.094 1.187 1 98 69 GLY B CA 1
ATOM 1493 C C . GLY B 1 69 ? 6.809 -12.727 1.236 1 98 69 GLY B C 1
ATOM 1494 O O . GLY B 1 69 ? 7.672 -13.602 1.337 1 98 69 GLY B O 1
ATOM 1495 N N . SER B 1 70 ? 7.156 -11.43 1.076 1 97.94 70 SER B N 1
ATOM 1496 C CA . SER B 1 70 ? 8.531 -10.953 1.163 1 97.94 70 SER B CA 1
ATOM 1497 C C . SER B 1 70 ? 8.922 -10.648 2.605 1 97.94 70 SER B C 1
ATOM 1499 O O . SER B 1 70 ? 8.055 -10.453 3.459 1 97.94 70 SER B O 1
ATOM 1501 N N . PRO B 1 71 ? 10.227 -10.602 2.871 1 95.56 71 PRO B N 1
ATOM 1502 C CA . PRO B 1 71 ? 10.711 -10.5 4.25 1 95.56 71 PRO B CA 1
ATOM 1503 C C . PRO B 1 71 ? 10.164 -9.273 4.98 1 95.56 71 PRO B C 1
ATOM 1505 O O . PRO B 1 71 ? 9.859 -9.352 6.172 1 95.56 71 PRO B O 1
ATOM 1508 N N . LEU B 1 72 ? 10.008 -8.18 4.312 1 91.12 72 LEU B N 1
ATOM 1509 C CA . LEU B 1 72 ? 9.609 -6.949 4.98 1 91.12 72 LEU B CA 1
ATOM 1510 C C . LEU B 1 72 ? 8.117 -6.684 4.789 1 91.12 72 LEU B C 1
ATOM 1512 O O . LEU B 1 72 ? 7.621 -5.605 5.125 1 91.12 72 LEU B O 1
ATOM 1516 N N . SER B 1 73 ? 7.418 -7.621 4.23 1 95.31 73 SER B N 1
ATOM 1517 C CA . SER B 1 73 ? 5.988 -7.441 3.996 1 95.31 73 SER B CA 1
ATOM 1518 C C . SER B 1 73 ? 5.18 -7.742 5.254 1 95.31 73 SER B C 1
ATOM 1520 O O . SER B 1 73 ? 5.66 -8.438 6.152 1 95.31 73 SER B O 1
ATOM 1522 N N . SER B 1 74 ? 4.055 -7.145 5.34 1 94.12 74 SER B N 1
ATOM 1523 C CA . SER B 1 74 ? 2.984 -7.488 6.266 1 94.12 74 SER B CA 1
ATOM 1524 C C . SER B 1 74 ? 1.666 -7.707 5.531 1 94.12 74 SER B C 1
ATOM 1526 O O . SER B 1 74 ? 1.067 -6.758 5.023 1 94.12 74 SER B O 1
ATOM 1528 N N . ILE B 1 75 ? 1.213 -8.969 5.477 1 96.69 75 ILE B N 1
ATOM 1529 C CA . ILE B 1 75 ? 0.016 -9.32 4.723 1 96.69 75 ILE B CA 1
ATOM 1530 C C . ILE B 1 75 ? -1.214 -9.203 5.617 1 96.69 75 ILE B C 1
ATOM 1532 O O . ILE B 1 75 ? -1.322 -9.898 6.629 1 96.69 75 ILE B O 1
ATOM 1536 N N . GLU B 1 76 ? -2.045 -8.328 5.203 1 95.25 76 GLU B N 1
ATOM 1537 C CA . GLU B 1 76 ? -3.318 -8.172 5.902 1 95.25 76 GLU B CA 1
ATOM 1538 C C . GLU B 1 76 ? -4.32 -9.234 5.465 1 95.25 76 GLU B C 1
ATOM 1540 O O . GLU B 1 76 ? -4.996 -9.836 6.297 1 95.25 76 GLU B O 1
ATOM 1545 N N . LYS B 1 77 ? -4.449 -9.422 4.203 1 97.31 77 LYS B N 1
ATOM 1546 C CA . LYS B 1 77 ? -5.324 -10.438 3.627 1 97.31 77 LYS B CA 1
ATOM 1547 C C . LYS B 1 77 ? -4.965 -10.711 2.17 1 97.31 77 LYS B C 1
ATOM 1549 O O . LYS B 1 77 ? -4.254 -9.922 1.541 1 97.31 77 LYS B O 1
ATOM 1554 N N . VAL B 1 78 ? -5.465 -11.859 1.734 1 98.69 78 VAL B N 1
ATOM 1555 C CA . VAL B 1 78 ? -5.379 -12.18 0.313 1 98.69 78 VAL B CA 1
ATOM 1556 C C . VAL B 1 78 ? -6.754 -12.586 -0.212 1 98.69 78 VAL B C 1
ATOM 1558 O O . VAL B 1 78 ? -7.496 -13.297 0.463 1 98.69 78 VAL B O 1
ATOM 1561 N N . GLN B 1 79 ? -7.059 -12.117 -1.364 1 98.69 79 GLN B N 1
ATOM 1562 C CA . GLN B 1 79 ? -8.258 -12.562 -2.068 1 98.69 79 GLN B CA 1
ATOM 1563 C C . GLN B 1 79 ? -7.895 -13.391 -3.299 1 98.69 79 GLN B C 1
ATOM 1565 O O . GLN B 1 79 ? -7.012 -13.008 -4.07 1 98.69 79 GLN B O 1
ATOM 1570 N N . PHE B 1 80 ? -8.586 -14.562 -3.439 1 98.81 80 PHE B N 1
ATOM 1571 C CA . PHE B 1 80 ? -8.453 -15.406 -4.625 1 98.81 80 PHE B CA 1
ATOM 1572 C C . PHE B 1 80 ? -9.773 -15.5 -5.379 1 98.81 80 PHE B C 1
ATOM 1574 O O . PHE B 1 80 ? -10.836 -15.594 -4.77 1 98.81 80 PHE B O 1
ATOM 1581 N N . SER B 1 81 ? -9.641 -15.469 -6.699 1 98.81 81 SER B N 1
ATOM 1582 C CA . SER B 1 81 ? -10.812 -15.844 -7.488 1 98.81 81 SER B CA 1
ATOM 1583 C C . SER B 1 81 ? -11.062 -17.344 -7.41 1 98.81 81 SER B C 1
ATOM 1585 O O . SER B 1 81 ? -10.227 -18.094 -6.918 1 98.81 81 SER B O 1
ATOM 1587 N N . ALA B 1 82 ? -12.195 -17.719 -7.891 1 98.06 82 ALA B N 1
ATOM 1588 C CA . ALA B 1 82 ? -12.445 -19.156 -8.016 1 98.06 82 ALA B CA 1
ATOM 1589 C C . ALA B 1 82 ? -11.383 -19.812 -8.883 1 98.06 82 ALA B C 1
ATOM 1591 O O . ALA B 1 82 ? -10.977 -19.266 -9.914 1 98.06 82 ALA B O 1
ATOM 1592 N N . GLN B 1 83 ? -10.992 -20.953 -8.383 1 97.25 83 GLN B N 1
ATOM 1593 C CA . GLN B 1 83 ? -10.039 -21.734 -9.172 1 97.25 83 GLN B CA 1
ATOM 1594 C C . GLN B 1 83 ? -10.719 -22.391 -10.359 1 97.25 83 GLN B C 1
ATOM 1596 O O . GLN B 1 83 ? -11.805 -22.969 -10.227 1 97.25 83 GLN B O 1
ATOM 1601 N N . ARG B 1 84 ? -10.023 -22.297 -11.539 1 97.19 84 ARG B N 1
ATOM 1602 C CA . ARG B 1 84 ? -10.578 -22.875 -12.758 1 97.19 84 ARG B CA 1
ATOM 1603 C C . ARG B 1 84 ? -9.633 -23.891 -13.359 1 97.19 84 ARG B C 1
ATOM 1605 O O . ARG B 1 84 ? -8.414 -23.703 -13.359 1 97.19 84 ARG B O 1
ATOM 1612 N N . GLU B 1 85 ? -10.227 -24.922 -13.922 1 96.88 85 GLU B N 1
ATOM 1613 C CA . GLU B 1 85 ? -9.438 -25.859 -14.734 1 96.88 85 GLU B CA 1
ATOM 1614 C C . GLU B 1 85 ? -9.203 -25.297 -16.141 1 96.88 85 GLU B C 1
ATOM 1616 O O . GLU B 1 85 ? -10.117 -24.734 -16.734 1 96.88 85 GLU B O 1
ATOM 1621 N N . ARG B 1 86 ? -7.934 -25.547 -16.578 1 96.44 86 ARG B N 1
ATOM 1622 C CA . ARG B 1 86 ? -7.559 -25.094 -17.922 1 96.44 86 ARG B CA 1
ATOM 1623 C C . ARG B 1 86 ? -7.148 -26.281 -18.781 1 96.44 86 ARG B C 1
ATOM 1625 O O . ARG B 1 86 ? -6.625 -27.281 -18.281 1 96.44 86 ARG B O 1
ATOM 1632 N N . ASP B 1 87 ? -7.324 -26.141 -20.047 1 94.38 87 ASP B N 1
ATOM 1633 C CA . ASP B 1 87 ? -6.926 -27.188 -20.984 1 94.38 87 ASP B CA 1
ATOM 1634 C C . ASP B 1 87 ? -5.414 -27.172 -21.219 1 94.38 87 ASP B C 1
ATOM 1636 O O . ASP B 1 87 ? -4.816 -28.203 -21.5 1 94.38 87 ASP B O 1
ATOM 1640 N N . ARG B 1 88 ? -4.918 -25.984 -21.141 1 95.44 88 ARG B N 1
ATOM 1641 C CA . ARG B 1 88 ? -3.482 -25.797 -21.328 1 95.44 88 ARG B CA 1
ATOM 1642 C C . ARG B 1 88 ? -2.994 -24.547 -20.609 1 95.44 88 ARG B C 1
ATOM 1644 O O . ARG B 1 88 ? -3.799 -23.719 -20.203 1 95.44 88 ARG B O 1
ATOM 1651 N N . TYR B 1 89 ? -1.701 -24.453 -20.562 1 96.94 89 TYR B N 1
ATOM 1652 C CA . TYR B 1 89 ? -1.089 -23.25 -20.016 1 96.94 89 TYR B CA 1
ATOM 1653 C C . TYR B 1 89 ? -1.333 -22.047 -20.922 1 96.94 89 TYR B C 1
ATOM 1655 O O . TYR B 1 89 ? -1.263 -22.172 -22.156 1 96.94 89 TYR B O 1
ATOM 1663 N N . GLY B 1 90 ? -1.647 -20.922 -20.25 1 97.88 90 GLY B N 1
ATOM 1664 C CA . GLY B 1 90 ? -1.835 -19.688 -20.984 1 97.88 90 GLY B CA 1
ATOM 1665 C C . GLY B 1 90 ? -0.582 -18.828 -21.047 1 97.88 90 GLY B C 1
ATOM 1666 O O . GLY B 1 90 ? -0.5 -17.891 -21.844 1 97.88 90 GLY B O 1
ATOM 1667 N N . TYR B 1 91 ? 0.387 -19.156 -20.234 1 98.44 91 TYR B N 1
ATOM 1668 C CA . TYR B 1 91 ? 1.65 -18.438 -20.172 1 98.44 91 TYR B CA 1
ATOM 1669 C C . TYR B 1 91 ? 2.834 -19.391 -20.25 1 98.44 91 TYR B C 1
ATOM 1671 O O . TYR B 1 91 ? 2.732 -20.547 -19.828 1 98.44 91 TYR B O 1
ATOM 1679 N N . ALA B 1 92 ? 3.934 -18.875 -20.719 1 98.25 92 ALA B N 1
ATOM 1680 C CA . ALA B 1 92 ? 5.145 -19.688 -20.828 1 98.25 92 ALA B CA 1
ATOM 1681 C C . ALA B 1 92 ? 5.93 -19.672 -19.516 1 98.25 92 ALA B C 1
ATOM 1683 O O . ALA B 1 92 ? 6.625 -20.641 -19.203 1 98.25 92 ALA B O 1
ATOM 1684 N N . ASN B 1 93 ? 5.84 -18.609 -18.875 1 98.56 93 ASN B N 1
ATOM 1685 C CA . ASN B 1 93 ? 6.555 -18.406 -17.609 1 98.56 93 ASN B CA 1
ATOM 1686 C C . ASN B 1 93 ? 5.805 -17.438 -16.703 1 98.56 93 ASN B C 1
ATOM 1688 O O . ASN B 1 93 ? 4.746 -16.922 -17.062 1 98.56 93 ASN B O 1
ATOM 1692 N N . PHE B 1 94 ? 6.312 -17.328 -15.461 1 98.88 94 PHE B N 1
ATOM 1693 C CA . PHE B 1 94 ? 5.836 -16.281 -14.578 1 98.88 94 PHE B CA 1
ATOM 1694 C C . PHE B 1 94 ? 6.629 -14.992 -14.781 1 98.88 94 PHE B C 1
ATOM 1696 O O . PHE B 1 94 ? 7.852 -15.031 -14.93 1 98.88 94 PHE B O 1
ATOM 1703 N N . HIS B 1 95 ? 5.953 -13.781 -14.789 1 98.75 95 HIS B N 1
ATOM 1704 C CA . HIS B 1 95 ? 6.668 -12.523 -14.984 1 98.75 95 HIS B CA 1
ATOM 1705 C C . HIS B 1 95 ? 6 -11.383 -14.219 1 98.75 95 HIS B C 1
ATOM 1707 O O . HIS B 1 95 ? 4.848 -11.508 -13.797 1 98.75 95 HIS B O 1
ATOM 1713 N N . ILE B 1 96 ? 6.793 -10.367 -13.984 1 98.44 96 ILE B N 1
ATOM 1714 C CA . ILE B 1 96 ? 6.27 -9.156 -13.367 1 98.44 96 ILE B CA 1
ATOM 1715 C C . ILE B 1 96 ? 5.793 -8.195 -14.453 1 98.44 96 ILE B C 1
ATOM 1717 O O . ILE B 1 96 ? 6.551 -7.848 -15.359 1 98.44 96 ILE B O 1
ATOM 1721 N N . LYS B 1 97 ? 4.496 -7.773 -14.406 1 97.12 97 LYS B N 1
ATOM 1722 C CA . LYS B 1 97 ? 3.936 -6.809 -15.352 1 97.12 97 LYS B CA 1
ATOM 1723 C C . LYS B 1 97 ? 4.184 -5.379 -14.891 1 97.12 97 LYS B C 1
ATOM 1725 O O . LYS B 1 97 ? 4.285 -5.117 -13.688 1 97.12 97 LYS B O 1
ATOM 1730 N N . PRO B 1 98 ? 4.207 -4.523 -15.867 1 92.12 98 PRO B N 1
ATOM 1731 C CA . PRO B 1 98 ? 4.277 -3.111 -15.477 1 92.12 98 PRO B CA 1
ATOM 1732 C C . PRO B 1 98 ? 3.051 -2.654 -14.695 1 92.12 98 PRO B C 1
ATOM 1734 O O . PRO B 1 98 ? 1.945 -3.152 -14.922 1 92.12 98 PRO B O 1
ATOM 1737 N N . ASP B 1 99 ? 3.254 -1.681 -13.758 1 86.81 99 ASP B N 1
ATOM 1738 C CA . ASP B 1 99 ? 2.166 -1.119 -12.961 1 86.81 99 ASP B CA 1
ATOM 1739 C C . ASP B 1 99 ? 1.147 -0.407 -13.844 1 86.81 99 ASP B C 1
ATOM 1741 O O . ASP B 1 99 ? 1.509 0.179 -14.867 1 86.81 99 ASP B O 1
ATOM 1745 N N . PRO B 1 100 ? -0.062 -0.567 -13.562 1 77.25 100 PRO B N 1
ATOM 1746 C CA . PRO B 1 100 ? -1.042 0.166 -14.367 1 77.25 100 PRO B CA 1
ATOM 1747 C C . PRO B 1 100 ? -0.9 1.681 -14.234 1 77.25 100 PRO B C 1
ATOM 1749 O O . PRO B 1 100 ? -0.51 2.178 -13.172 1 77.25 100 PRO B O 1
ATOM 1752 N N . HIS B 1 101 ? -0.518 2.471 -15.172 1 65.75 101 HIS B N 1
ATOM 1753 C CA . HIS B 1 101 ? -0.448 3.926 -15.133 1 65.75 101 HIS B CA 1
ATOM 1754 C C . HIS B 1 101 ? -1.796 4.531 -14.758 1 65.75 101 HIS B C 1
ATOM 1756 O O . HIS B 1 101 ? -2.785 4.348 -15.469 1 65.75 101 HIS B O 1
ATOM 1762 N N . GLU B 1 102 ? -2.182 4.441 -13.547 1 55.28 102 GLU B N 1
ATOM 1763 C CA . GLU B 1 102 ? -3.398 5.223 -13.344 1 55.28 102 GLU B CA 1
ATOM 1764 C C . GLU B 1 102 ? -3.113 6.719 -13.414 1 55.28 102 GLU B C 1
ATOM 1766 O O . GLU B 1 102 ? -2.021 7.168 -13.062 1 55.28 102 GLU B O 1
ATOM 1771 N N . LYS B 1 103 ? -3.986 7.398 -14.367 1 51.03 103 LYS B N 1
ATOM 1772 C CA . LYS B 1 103 ? -3.953 8.836 -14.625 1 51.03 103 LYS B CA 1
ATOM 1773 C C . LYS B 1 103 ? -3.789 9.625 -13.32 1 51.03 103 LYS B C 1
ATOM 1775 O O . LYS B 1 103 ? -4.652 9.562 -12.445 1 51.03 103 LYS B O 1
ATOM 1780 N N . ARG B 1 104 ? -2.545 9.703 -12.859 1 51.44 104 ARG B N 1
ATOM 1781 C CA . ARG B 1 104 ? -2.371 10.664 -11.773 1 51.44 104 ARG B CA 1
ATOM 1782 C C . ARG B 1 104 ? -3.229 11.906 -12 1 51.44 104 ARG B C 1
ATOM 1784 O O . ARG B 1 104 ? -3.371 12.375 -13.125 1 51.44 104 ARG B O 1
ATOM 1791 N N . PRO B 1 105 ? -4.09 12.297 -11.156 1 45.41 105 PRO B N 1
ATOM 1792 C CA . PRO B 1 105 ? -4.719 13.586 -11.453 1 45.41 105 PRO B CA 1
ATOM 1793 C C . PRO B 1 105 ? -3.701 14.672 -11.789 1 45.41 105 PRO B C 1
ATOM 1795 O O . PRO B 1 105 ? -2.645 14.75 -11.164 1 45.41 105 PRO B O 1
ATOM 1798 N N . VAL B 1 106 ? -3.527 14.961 -13.039 1 41.22 106 VAL B N 1
ATOM 1799 C CA . VAL B 1 106 ? -2.748 16.141 -13.406 1 41.22 106 VAL B CA 1
ATOM 1800 C C . VAL B 1 106 ? -3.029 17.266 -12.414 1 41.22 106 VAL B C 1
ATOM 1802 O O . VAL B 1 106 ? -4.176 17.688 -12.258 1 41.22 106 VAL B O 1
ATOM 1805 N N . HIS B 1 107 ? -2.336 17.281 -11.25 1 42.47 107 HIS B N 1
ATOM 1806 C CA . HIS B 1 107 ? -2.408 18.578 -10.594 1 42.47 107 HIS B CA 1
ATOM 1807 C C . HIS B 1 107 ? -2.236 19.703 -11.609 1 42.47 107 HIS B C 1
ATOM 1809 O O . HIS B 1 107 ? -1.176 19.844 -12.219 1 42.47 107 HIS B O 1
ATOM 1815 N N . GLU B 1 108 ? -3.246 20.297 -12.125 1 37.69 108 GLU B N 1
ATOM 1816 C CA . GLU B 1 108 ? -3.094 21.562 -12.852 1 37.69 108 GLU B CA 1
ATOM 1817 C C . GLU B 1 108 ? -2.225 22.547 -12.07 1 37.69 108 GLU B C 1
ATOM 1819 O O . GLU B 1 108 ? -2.508 22.844 -10.914 1 37.69 108 GLU B O 1
ATOM 1824 N N . GLY B 1 109 ? -0.979 22.594 -12.352 1 38.75 109 GLY B N 1
ATOM 1825 C CA . GLY B 1 109 ? -0.101 23.656 -11.906 1 38.75 109 GLY B CA 1
ATOM 1826 C C . GLY B 1 109 ? -0.802 25 -11.805 1 38.75 109 GLY B C 1
ATOM 1827 O O . GLY B 1 109 ? -1.522 25.406 -12.719 1 38.75 109 GLY B O 1
ATOM 1828 N N . LEU B 1 110 ? -1.247 25.422 -10.664 1 40.56 110 LEU B N 1
ATOM 1829 C CA . LEU B 1 110 ? -1.637 26.812 -10.555 1 40.56 110 LEU B CA 1
ATOM 1830 C C . LEU B 1 110 ? -0.672 27.719 -11.32 1 40.56 110 LEU B C 1
ATOM 1832 O O . LEU B 1 110 ? 0.513 27.781 -10.984 1 40.56 110 LEU B O 1
ATOM 1836 N N . ALA B 1 111 ? -0.835 27.922 -12.648 1 37.69 111 ALA B N 1
ATOM 1837 C CA . ALA B 1 111 ? -0.251 29.016 -13.438 1 37.69 111 ALA B CA 1
ATOM 1838 C C . ALA B 1 111 ? -0.39 30.344 -12.711 1 37.69 111 ALA B C 1
ATOM 1840 O O . ALA B 1 111 ? -1.50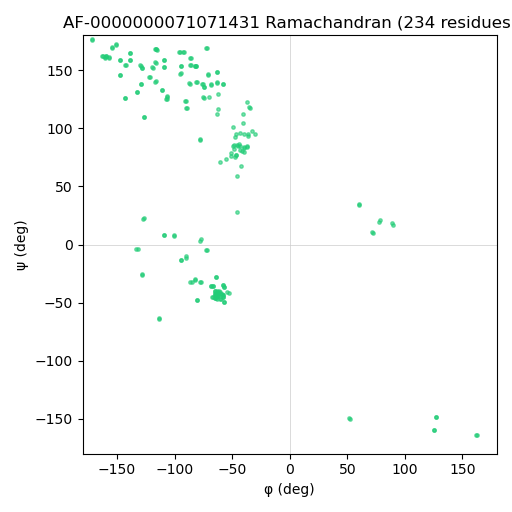2 30.781 -12.391 1 37.69 111 ALA B O 1
ATOM 1841 N N . SER B 1 112 ? 0.55 30.734 -11.805 1 35.75 112 SER B N 1
ATOM 1842 C CA . SER B 1 112 ? 0.657 32.125 -11.406 1 35.75 112 SER B CA 1
ATOM 1843 C C . SER B 1 112 ? 0.544 33.062 -12.617 1 35.75 112 SER B C 1
ATOM 1845 O O . SER B 1 112 ? 1.389 33.031 -13.516 1 35.75 112 SER B O 1
ATOM 1847 N N . SER B 1 113 ? -0.636 33.344 -13.07 1 34.47 113 SER B N 1
ATOM 1848 C CA . SER B 1 113 ? -0.805 34.469 -14 1 34.47 113 SER B CA 1
ATOM 1849 C C . SER B 1 113 ? -0.162 35.75 -13.461 1 34.47 113 SER B C 1
ATOM 1851 O O . SER B 1 113 ? -0.578 36.25 -12.422 1 34.47 113 SER B O 1
ATOM 1853 N N . SER B 1 114 ? 1.154 35.938 -13.539 1 35.19 114 SER B N 1
ATOM 1854 C CA . SER B 1 114 ? 1.774 37.281 -13.453 1 35.19 114 SER B CA 1
ATOM 1855 C C . SER B 1 114 ? 1.051 38.281 -14.336 1 35.19 114 SER B C 1
ATOM 1857 O O . SER B 1 114 ? 1.034 38.156 -15.562 1 35.19 114 SER B O 1
ATOM 1859 N N . SER B 1 115 ? -0.105 38.781 -13.93 1 33.62 115 SER B N 1
ATOM 1860 C CA . SER B 1 115 ? -0.676 39.969 -14.523 1 33.62 115 SER B CA 1
ATOM 1861 C C . SER B 1 115 ? 0.36 41.094 -14.625 1 33.62 115 SER B C 1
ATOM 1863 O O . SER B 1 115 ? 0.876 41.562 -13.609 1 33.62 115 SER B O 1
ATOM 1865 N N . HIS B 1 116 ? 1.215 41.094 -15.656 1 35.72 116 HIS B N 1
ATOM 1866 C CA . HIS B 1 116 ? 1.922 42.281 -16.125 1 35.72 116 HIS B CA 1
ATOM 1867 C C . HIS B 1 116 ? 0.973 43.469 -16.281 1 35.72 116 HIS B C 1
ATOM 1869 O O . HIS B 1 116 ? 0.053 43.438 -17.094 1 35.72 116 HIS B O 1
ATOM 1875 N N . ASN B 1 117 ? 0.542 44.125 -15.164 1 29.97 117 ASN B N 1
ATOM 1876 C CA . ASN B 1 117 ? -0.061 45.438 -15.25 1 29.97 117 ASN B CA 1
ATOM 1877 C C . ASN B 1 117 ? 0.775 46.375 -16.109 1 29.97 117 ASN B C 1
ATOM 1879 O O . ASN B 1 117 ? 1.941 46.656 -15.812 1 29.97 117 ASN B O 1
ATOM 1883 N N . GLY B 1 118 ? 0.608 46.375 -17.406 1 31.94 118 GLY B N 1
ATOM 1884 C CA . GLY B 1 118 ? 0.914 47.406 -18.391 1 31.94 118 GLY B CA 1
ATOM 1885 C C . GLY B 1 118 ? 0.468 48.781 -17.984 1 31.94 118 GLY B C 1
ATOM 1886 O O . GLY B 1 118 ? 0.604 49.75 -18.734 1 31.94 118 GLY B O 1
ATOM 1887 N N . SER B 1 119 ? 0.341 49.219 -16.641 1 28.7 119 SER B N 1
ATOM 1888 C CA . SER B 1 119 ? 0.286 50.656 -16.75 1 28.7 119 SER B CA 1
ATOM 1889 C C . SER B 1 119 ? 1.668 51.25 -17.016 1 28.7 119 SER B C 1
ATOM 1891 O O . SER B 1 119 ? 2.68 50.688 -16.594 1 28.7 119 SER B O 1
#